Protein AF-A0A7S3T4U9-F1 (afdb_monomer)

Sequence (216 aa):
GKSLHMPATKRLSISEFHRLVAVSEPAGGEEALPRGPSGDVGRRAVPGTRRWISKGDGDMQLVVSELAVPEGSGAPVVETVEGFKQAFDLIVDEYLNGFDASEACRCVLELQAPQFHFQVVKRGVLRAMDEADRERELIAILLSCLHERGTLTAEQVAAGFRAILADLDDLTIDMPTATPLLAHFLADAVLDGLLPRAELARWAADFSAAPAAAAA

Radius of gyration: 21.64 Å; Cα contacts (8 Å, |Δi|>4): 117; chains: 1; bounding box: 50×41×74 Å

InterPro domains:
  IPR003891 Initiation factor eIF-4 gamma, MA3 [PF02847] (85-196)
  IPR003891 Initiation factor eIF-4 gamma, MA3 [PS51366] (83-205)
  IPR003891 Initiation factor eIF-4 gamma, MA3 [SM00544] (84-196)
  IPR016024 Armadillo-type fold [SSF48371] (81-204)
  IPR039778 Programmed cell death protein 4 [PTHR12626] (77-211)

Solvent-accessible surface area (backbone atoms only — not comparable to full-atom values): 13772 Å² total; per-residue (Å²): 140,81,86,82,84,74,82,77,86,77,78,82,49,72,75,54,51,53,58,74,70,54,76,77,80,80,82,81,79,96,74,84,81,84,87,78,92,77,79,90,72,94,72,83,84,62,92,88,63,92,78,89,72,85,57,96,78,84,65,87,79,88,78,85,74,83,78,76,77,77,87,82,72,90,58,75,75,46,84,44,71,68,54,44,52,55,54,49,51,52,45,48,52,47,33,76,74,70,49,51,61,68,57,42,45,48,56,61,60,61,36,72,40,76,94,51,46,25,49,55,44,34,51,43,52,55,54,30,72,78,46,56,74,66,51,30,51,51,44,53,52,41,54,50,53,27,35,78,68,63,73,41,44,50,68,33,43,49,49,6,53,50,61,42,60,76,43,39,72,65,45,34,74,82,34,80,59,43,63,67,52,51,52,49,55,55,50,48,33,38,76,73,61,49,31,60,69,68,56,57,57,49,49,54,50,56,68,69,60,59,74,90,79,85,79,132

pLDDT: mean 70.48, std 25.88, range [29.34, 97.62]

Foldseek 3Di:
DDDDDDDDDDDDDPVNLCVVPDDDDDPDDDDDDDDDDDDDDDDDDDPPDDDFDDPPPPDGDDDDDPPDDDPDDPQPAQPDLVSLLVQLVVLLVVQLVDDDLVVSLVSNVSNVCLVNLLVLLQVLLVVLVPDDPSSVVSSLVNLLSNPVNVSQALVSNLSNLVVCVVCVVVVCVVPVCSVVSSSVVVSSCCVSPSHPPVSVVVVVVVVVVPDPPPDD

Structure (mmCIF, N/CA/C/O backbone):
data_AF-A0A7S3T4U9-F1
#
_entry.id   AF-A0A7S3T4U9-F1
#
loop_
_atom_site.group_PDB
_atom_site.id
_atom_site.type_symbol
_atom_site.label_atom_id
_atom_site.label_alt_id
_atom_site.label_comp_id
_atom_site.label_asym_id
_atom_site.label_entity_id
_atom_site.label_seq_id
_atom_site.pdbx_PDB_ins_code
_atom_site.Cartn_x
_atom_site.Cartn_y
_atom_site.Cartn_z
_atom_site.occupancy
_atom_site.B_iso_or_equiv
_atom_site.auth_seq_id
_atom_site.auth_comp_id
_atom_site.auth_asym_id
_atom_site.auth_atom_id
_atom_site.pdbx_PDB_model_num
ATOM 1 N N . GLY A 1 1 ? 26.454 13.732 -40.201 1.00 43.09 1 GLY A N 1
ATOM 2 C CA . GLY A 1 1 ? 25.800 12.467 -39.831 1.00 43.09 1 GLY A CA 1
ATOM 3 C C . GLY A 1 1 ? 26.578 11.795 -38.724 1.00 43.09 1 GLY A C 1
ATOM 4 O O . GLY A 1 1 ? 27.716 11.414 -38.954 1.00 43.09 1 GLY A O 1
ATOM 5 N N . LYS A 1 2 ? 25.994 11.691 -37.531 1.00 38.91 2 LYS A N 1
ATOM 6 C CA . LYS A 1 2 ? 26.415 10.747 -36.490 1.00 38.91 2 LYS A CA 1
ATOM 7 C C . LYS A 1 2 ? 25.129 10.175 -35.902 1.00 38.91 2 LYS A C 1
ATOM 9 O O . LYS A 1 2 ? 24.385 10.892 -35.246 1.00 38.91 2 LYS A O 1
ATOM 14 N N . SER A 1 3 ? 24.834 8.933 -36.272 1.00 39.84 3 SER A N 1
ATOM 15 C CA . SER A 1 3 ? 23.677 8.184 -35.792 1.00 39.84 3 SER A CA 1
ATOM 16 C C . SER A 1 3 ? 23.958 7.779 -34.346 1.00 39.84 3 SER A C 1
ATOM 18 O O . SER A 1 3 ? 24.890 7.017 -34.099 1.00 39.84 3 SER A O 1
ATOM 20 N N . LEU A 1 4 ? 23.206 8.334 -33.395 1.00 39.44 4 LEU A N 1
ATOM 21 C CA . LEU A 1 4 ? 23.224 7.898 -32.001 1.00 39.44 4 LEU A CA 1
ATOM 22 C C . LEU A 1 4 ? 22.494 6.555 -31.919 1.00 39.44 4 LEU A C 1
ATOM 24 O O . LEU A 1 4 ? 21.295 6.467 -32.164 1.00 39.44 4 LEU A O 1
ATOM 28 N N . HIS A 1 5 ? 23.253 5.502 -31.638 1.00 43.12 5 HIS A N 1
ATOM 29 C CA . HIS A 1 5 ? 22.736 4.177 -31.329 1.00 43.12 5 HIS A CA 1
ATOM 30 C C . HIS A 1 5 ? 22.161 4.216 -29.906 1.00 43.12 5 HIS A C 1
ATOM 32 O O . HIS A 1 5 ? 22.916 4.354 -28.945 1.00 43.12 5 HIS A O 1
ATOM 38 N N . MET A 1 6 ? 20.834 4.156 -29.774 1.00 33.88 6 MET A N 1
ATOM 39 C CA . MET A 1 6 ? 20.179 3.983 -28.475 1.00 33.88 6 MET A CA 1
ATOM 40 C C . MET A 1 6 ? 20.286 2.511 -28.051 1.00 33.88 6 MET A C 1
ATOM 42 O O . MET A 1 6 ? 20.027 1.641 -28.887 1.00 33.88 6 MET A O 1
ATOM 46 N N . PRO A 1 7 ? 20.669 2.189 -26.802 1.00 38.81 7 PRO A N 1
ATOM 47 C CA . PRO A 1 7 ? 20.660 0.808 -26.344 1.00 38.81 7 PRO A CA 1
ATOM 48 C C . PRO A 1 7 ? 19.214 0.316 -26.213 1.00 38.81 7 PRO A C 1
ATOM 50 O O . PRO A 1 7 ? 18.356 0.995 -25.656 1.00 38.81 7 PRO A O 1
ATOM 53 N N . ALA A 1 8 ? 18.958 -0.869 -26.765 1.00 43.34 8 ALA A N 1
ATOM 54 C CA . ALA A 1 8 ? 17.656 -1.518 -26.778 1.00 43.34 8 ALA A CA 1
ATOM 55 C C . ALA A 1 8 ? 17.100 -1.729 -25.359 1.00 43.34 8 ALA A C 1
ATOM 57 O O . ALA A 1 8 ? 17.774 -2.292 -24.494 1.00 43.34 8 ALA A O 1
ATOM 58 N N . THR A 1 9 ? 15.844 -1.329 -25.153 1.00 38.53 9 THR A N 1
ATOM 59 C CA . THR A 1 9 ? 15.041 -1.625 -23.963 1.00 38.53 9 THR A CA 1
ATOM 60 C C . THR A 1 9 ? 14.942 -3.140 -23.797 1.00 38.53 9 THR A C 1
ATOM 62 O O . THR A 1 9 ? 14.285 -3.829 -24.580 1.00 38.53 9 THR A O 1
ATOM 65 N N . LYS A 1 10 ? 15.647 -3.695 -22.811 1.00 39.97 10 LYS A N 1
ATOM 66 C CA . LYS A 1 10 ? 15.668 -5.140 -22.587 1.00 39.97 10 LYS A CA 1
ATOM 67 C C . LYS A 1 10 ? 14.433 -5.527 -21.769 1.00 39.97 10 LYS A C 1
ATOM 69 O O . LYS A 1 10 ? 14.396 -5.298 -20.566 1.00 39.97 10 LYS A O 1
ATOM 74 N N . ARG A 1 11 ? 13.414 -6.102 -22.420 1.00 38.50 11 ARG A N 1
ATOM 75 C CA . ARG A 1 11 ? 12.296 -6.764 -21.725 1.00 38.50 11 ARG A CA 1
ATOM 76 C C . ARG A 1 11 ? 12.835 -7.966 -20.952 1.00 38.50 11 ARG A C 1
ATOM 78 O O . ARG A 1 11 ? 13.468 -8.835 -21.548 1.00 38.50 11 ARG A O 1
ATOM 85 N N . LEU A 1 12 ? 12.562 -8.011 -19.650 1.00 36.53 12 LEU A N 1
ATOM 86 C CA . LEU A 1 12 ? 12.819 -9.187 -18.823 1.00 36.53 12 LEU A CA 1
ATOM 87 C C . LEU A 1 12 ? 11.833 -10.295 -19.198 1.00 36.53 12 LEU A C 1
ATOM 89 O O . LEU A 1 12 ? 10.621 -10.084 -19.253 1.00 36.53 12 LEU A O 1
ATOM 93 N N . SER A 1 13 ? 12.363 -11.482 -19.469 1.00 40.09 13 SER A N 1
ATOM 94 C CA . SER A 1 13 ? 11.552 -12.674 -19.702 1.00 40.09 13 SER A CA 1
ATOM 95 C C . SER A 1 13 ? 10.999 -13.228 -18.384 1.00 40.09 13 SER A C 1
ATOM 97 O O . SER A 1 13 ? 11.615 -13.102 -17.325 1.00 40.09 13 SER A O 1
ATOM 99 N N . ILE A 1 14 ? 9.861 -13.924 -18.445 1.00 36.06 14 ILE A N 1
ATOM 100 C CA . ILE A 1 14 ? 9.243 -14.591 -17.282 1.00 36.06 14 ILE A CA 1
ATOM 101 C C . ILE A 1 14 ? 10.237 -15.548 -16.590 1.00 36.06 14 ILE A C 1
ATOM 103 O O . ILE A 1 14 ? 10.273 -15.653 -15.367 1.00 36.06 14 ILE A O 1
ATOM 107 N N . SER A 1 15 ? 11.125 -16.190 -17.352 1.00 36.06 15 SER A N 1
ATOM 108 C CA . SER A 1 15 ? 12.180 -17.068 -16.825 1.00 36.06 15 SER A CA 1
ATOM 109 C C . SER A 1 15 ? 13.341 -16.330 -16.139 1.00 36.06 15 SER A C 1
ATOM 111 O O . SER A 1 15 ? 14.096 -16.946 -15.384 1.00 36.06 15 SER A O 1
ATOM 113 N N . GLU A 1 16 ? 13.538 -15.040 -16.414 1.00 42.47 16 GLU A N 1
ATOM 114 C CA . GLU A 1 16 ? 14.462 -14.179 -15.661 1.00 42.47 16 GLU A CA 1
ATOM 115 C C . GLU A 1 16 ? 13.803 -13.677 -14.376 1.00 42.47 16 GLU A C 1
ATOM 117 O O . GLU A 1 16 ? 14.439 -13.716 -13.326 1.00 42.47 16 GLU A O 1
ATOM 122 N N . PHE A 1 17 ? 12.514 -13.327 -14.428 1.00 39.56 17 PHE A N 1
ATOM 123 C CA . PHE A 1 17 ? 11.727 -12.990 -13.241 1.00 39.56 17 PHE A CA 1
ATOM 124 C C . PHE A 1 17 ? 11.714 -14.150 -12.234 1.00 39.56 17 PHE A C 1
ATOM 126 O O . PHE A 1 17 ? 12.110 -13.962 -11.089 1.00 39.56 17 PHE A O 1
ATOM 133 N N . HIS A 1 18 ? 11.400 -15.377 -12.669 1.00 39.50 18 HIS A N 1
ATOM 134 C CA . HIS A 1 18 ? 11.425 -16.561 -11.797 1.00 39.50 18 HIS A CA 1
ATOM 135 C C . HIS A 1 18 ? 12.798 -16.863 -11.185 1.00 39.50 18 HIS A C 1
ATOM 137 O O . HIS A 1 18 ? 12.851 -17.414 -10.092 1.00 39.50 18 HIS A O 1
ATOM 143 N N . ARG A 1 19 ? 13.905 -16.502 -11.849 1.00 45.28 19 ARG A N 1
ATOM 144 C CA . ARG A 1 19 ? 15.260 -16.655 -11.289 1.00 45.28 19 ARG A CA 1
ATOM 145 C C . ARG A 1 19 ? 15.596 -15.602 -10.238 1.00 45.28 19 ARG A C 1
ATOM 147 O O . ARG A 1 19 ? 16.384 -15.894 -9.351 1.00 45.28 19 ARG A O 1
ATOM 154 N N . LEU A 1 20 ? 15.012 -14.411 -10.339 1.00 44.41 20 LEU A N 1
ATOM 155 C CA . LEU A 1 20 ? 15.172 -13.337 -9.356 1.00 44.41 20 LEU A CA 1
ATOM 156 C C . LEU A 1 20 ? 14.374 -13.599 -8.072 1.00 44.41 20 LEU A C 1
ATOM 158 O O . LEU A 1 20 ? 14.834 -13.227 -7.001 1.00 44.41 20 LEU A O 1
ATOM 162 N N . VAL A 1 21 ? 13.215 -14.264 -8.171 1.00 38.41 21 VAL A N 1
ATOM 163 C CA . VAL A 1 21 ? 12.352 -14.575 -7.010 1.00 38.41 21 VAL A CA 1
ATOM 164 C C . VAL A 1 21 ? 12.512 -15.997 -6.460 1.00 38.41 21 VAL A C 1
ATOM 166 O O . VAL A 1 21 ? 11.881 -16.347 -5.465 1.00 38.41 21 VAL A O 1
ATOM 169 N N . ALA A 1 22 ? 13.333 -16.842 -7.087 1.00 36.41 22 ALA A N 1
ATOM 170 C CA . ALA A 1 22 ? 13.657 -18.156 -6.543 1.00 36.41 22 ALA A CA 1
ATOM 171 C C . ALA A 1 22 ? 14.682 -18.006 -5.410 1.00 36.41 22 ALA A C 1
ATOM 173 O O . ALA A 1 22 ? 15.886 -17.918 -5.645 1.00 36.41 22 ALA A O 1
ATOM 174 N N . VAL A 1 23 ? 14.190 -17.983 -4.172 1.00 41.84 23 VAL A N 1
ATOM 175 C CA . VAL A 1 23 ? 15.005 -18.160 -2.966 1.00 41.84 23 VAL A CA 1
ATOM 176 C C . VAL A 1 23 ? 15.621 -19.561 -3.025 1.00 41.84 23 VAL A C 1
ATOM 178 O O . VAL A 1 23 ? 14.898 -20.556 -2.996 1.00 41.84 23 VAL A O 1
ATOM 181 N N . SER A 1 24 ? 16.948 -19.653 -3.147 1.00 38.12 24 SER A N 1
ATOM 182 C CA . SER A 1 24 ? 17.665 -20.911 -2.913 1.00 38.12 24 SER A CA 1
ATOM 183 C C . SER A 1 24 ? 17.375 -21.375 -1.485 1.00 38.12 24 SER A C 1
ATOM 185 O O . SER A 1 24 ? 17.604 -20.617 -0.543 1.00 38.12 24 SER A O 1
ATOM 187 N N . GLU A 1 25 ? 16.865 -22.598 -1.331 1.00 37.84 25 GLU A N 1
ATOM 188 C CA . GLU A 1 25 ? 16.602 -23.210 -0.025 1.00 37.84 25 GLU A CA 1
ATOM 189 C C . GLU A 1 25 ? 17.855 -23.136 0.863 1.00 37.84 25 GLU A C 1
ATOM 191 O O . GLU A 1 25 ? 18.936 -23.550 0.422 1.00 37.84 25 GLU A O 1
ATOM 196 N N . PRO A 1 26 ? 17.761 -22.649 2.112 1.00 38.28 26 PRO A N 1
ATOM 197 C CA . PRO A 1 26 ? 18.873 -22.777 3.027 1.00 38.28 26 PRO A CA 1
ATOM 198 C C . PRO A 1 26 ? 18.938 -24.228 3.505 1.00 38.28 26 PRO A C 1
ATOM 200 O O . PRO A 1 26 ? 18.023 -24.761 4.134 1.00 38.28 26 PRO A O 1
ATOM 203 N N . ALA A 1 27 ? 20.059 -24.873 3.203 1.00 38.03 27 ALA A N 1
ATOM 204 C CA . ALA A 1 27 ? 20.447 -26.116 3.837 1.00 38.03 27 ALA A CA 1
ATOM 205 C C . ALA A 1 27 ? 20.726 -25.861 5.328 1.00 38.03 27 ALA A C 1
ATOM 207 O O . ALA A 1 27 ? 21.779 -25.337 5.667 1.00 38.03 27 ALA A O 1
ATOM 208 N N . GLY A 1 28 ? 19.796 -26.281 6.189 1.00 39.62 28 GLY A N 1
ATOM 209 C CA . GLY A 1 28 ? 20.043 -26.696 7.575 1.00 39.62 28 GLY A CA 1
ATOM 210 C C . GLY A 1 28 ? 20.387 -25.615 8.611 1.00 39.62 28 GLY A C 1
ATOM 211 O O . GLY A 1 28 ? 21.392 -24.924 8.506 1.00 39.62 28 GLY A O 1
ATOM 212 N N . GLY A 1 29 ? 19.615 -25.604 9.704 1.00 36.22 29 GLY A N 1
ATOM 213 C CA . GLY A 1 29 ? 19.996 -25.003 10.987 1.00 36.22 29 GLY A CA 1
ATOM 214 C C . GLY A 1 29 ? 18.915 -24.101 11.574 1.00 36.22 29 GLY A C 1
ATOM 215 O O . GLY A 1 29 ? 18.803 -22.946 11.188 1.00 36.22 29 GLY A O 1
ATOM 216 N N . GLU A 1 30 ? 18.123 -24.627 12.513 1.00 44.50 30 GLU A N 1
ATOM 217 C CA . GLU A 1 30 ? 17.255 -23.823 13.380 1.00 44.50 30 GLU A CA 1
ATOM 218 C C . GLU A 1 30 ? 18.112 -22.847 14.202 1.00 44.50 30 GLU A C 1
ATOM 220 O O . GLU A 1 30 ? 18.877 -23.273 15.068 1.00 44.50 30 GLU A O 1
ATOM 225 N N . GLU A 1 31 ? 17.973 -21.543 13.966 1.00 34.97 31 GLU A N 1
ATOM 226 C CA . GLU A 1 31 ? 18.530 -20.505 14.834 1.00 34.97 31 GLU A CA 1
ATOM 227 C C . GLU A 1 31 ? 17.395 -19.588 15.302 1.00 34.97 31 GLU A C 1
ATOM 229 O O . GLU A 1 31 ? 16.688 -18.958 14.516 1.00 34.97 31 GLU A O 1
ATOM 234 N N . ALA A 1 32 ? 17.154 -19.608 16.613 1.00 38.41 32 ALA A N 1
ATOM 235 C CA . ALA A 1 32 ? 16.055 -18.914 17.266 1.00 38.41 32 ALA A CA 1
ATOM 236 C C . ALA A 1 32 ? 16.221 -17.388 17.184 1.00 38.41 32 ALA A C 1
ATOM 238 O O . ALA A 1 32 ? 17.267 -16.842 17.535 1.00 38.41 32 ALA A O 1
ATOM 239 N N . LEU A 1 33 ? 15.152 -16.696 16.785 1.00 37.28 33 LEU A N 1
ATOM 240 C CA . LEU A 1 33 ? 15.099 -15.234 16.714 1.00 37.28 33 LEU A CA 1
ATOM 241 C C . LEU A 1 33 ? 15.243 -14.580 18.110 1.00 37.28 33 LEU A C 1
ATOM 243 O O . LEU A 1 33 ? 14.689 -15.087 19.095 1.00 37.28 33 LEU A O 1
ATOM 247 N N . PRO A 1 34 ? 15.945 -13.434 18.224 1.00 33.62 34 PRO A N 1
ATOM 248 C CA . PRO A 1 34 ? 16.177 -12.761 19.499 1.00 33.62 34 PRO A CA 1
ATOM 249 C C . PRO A 1 34 ? 14.908 -12.096 20.055 1.00 33.62 34 PRO A C 1
ATOM 251 O O . PRO A 1 34 ? 14.154 -11.432 19.346 1.00 33.62 34 PRO A O 1
ATOM 254 N N . ARG A 1 35 ? 14.692 -12.240 21.370 1.00 40.00 35 ARG A N 1
ATOM 255 C CA . ARG A 1 35 ? 13.580 -11.611 22.101 1.00 40.00 35 ARG A CA 1
ATOM 256 C C . ARG A 1 35 ? 13.856 -10.125 22.347 1.00 40.00 35 ARG A C 1
ATOM 258 O O . ARG A 1 35 ? 14.821 -9.781 23.027 1.00 40.00 35 ARG A O 1
ATOM 265 N N . GLY A 1 36 ? 12.977 -9.266 21.833 1.00 30.66 36 GLY A N 1
ATOM 266 C CA . GLY A 1 36 ? 12.980 -7.822 22.084 1.00 30.66 36 GLY A CA 1
ATOM 267 C C . GLY A 1 36 ? 12.337 -7.433 23.428 1.00 30.66 36 GLY A C 1
ATOM 268 O O . GLY A 1 36 ? 11.562 -8.210 23.992 1.00 30.66 36 GLY A O 1
ATOM 269 N N . PRO A 1 37 ? 12.654 -6.241 23.969 1.00 39.97 37 PRO A N 1
ATOM 270 C CA . PRO A 1 37 ? 12.340 -5.880 25.341 1.00 39.97 37 PRO A CA 1
ATOM 271 C C . PRO A 1 37 ? 10.973 -5.194 25.431 1.00 39.97 37 PRO A C 1
ATOM 273 O O . PRO A 1 37 ? 10.772 -4.081 24.953 1.00 39.97 37 PRO A O 1
ATOM 276 N N . SER A 1 38 ? 10.032 -5.818 26.126 1.00 36.97 38 SER A N 1
ATOM 277 C CA . SER A 1 38 ? 8.958 -5.076 26.784 1.00 36.97 38 SER A CA 1
ATOM 278 C C . SER A 1 38 ? 8.645 -5.754 28.102 1.00 36.97 38 SER A C 1
ATOM 280 O O . SER A 1 38 ? 7.849 -6.683 28.190 1.00 36.97 38 SER A O 1
ATOM 282 N N . GLY A 1 39 ? 9.371 -5.302 29.124 1.00 33.44 39 GLY A N 1
ATOM 283 C CA . GLY A 1 39 ? 8.946 -5.453 30.501 1.00 33.44 39 GLY A CA 1
ATOM 284 C C . GLY A 1 39 ? 7.690 -4.618 30.719 1.00 33.44 39 GLY A C 1
ATOM 285 O O . GLY A 1 39 ? 7.619 -3.463 30.301 1.00 33.44 39 GLY A O 1
ATOM 286 N N . ASP A 1 40 ? 6.715 -5.247 31.360 1.00 42.19 40 ASP A N 1
ATOM 287 C CA . ASP A 1 40 ? 5.513 -4.644 31.915 1.00 42.19 40 ASP A CA 1
ATOM 288 C C . ASP A 1 40 ? 5.777 -3.273 32.550 1.00 42.19 40 ASP A C 1
ATOM 290 O O . ASP A 1 40 ? 6.478 -3.165 33.557 1.00 42.19 40 ASP A O 1
ATOM 294 N N . VAL A 1 41 ? 5.114 -2.236 32.034 1.00 34.84 41 VAL A N 1
ATOM 295 C CA . VAL A 1 41 ? 4.721 -1.084 32.850 1.00 34.84 41 VAL A CA 1
ATOM 296 C C . VAL A 1 41 ? 3.277 -0.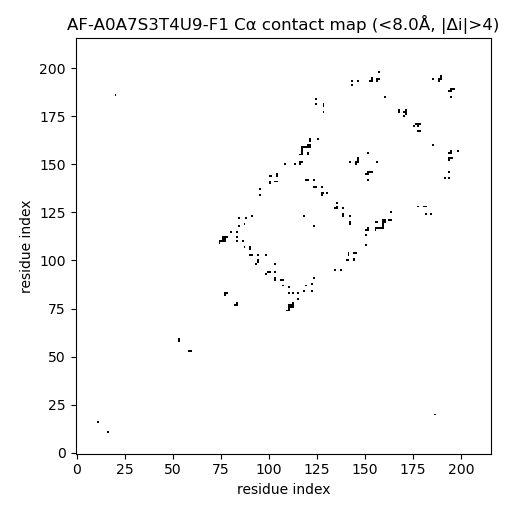736 32.510 1.00 34.84 41 VAL A C 1
ATOM 298 O O . VAL A 1 41 ? 2.953 -0.288 31.411 1.00 34.84 41 VAL A O 1
ATOM 301 N N . GLY A 1 42 ? 2.415 -0.995 33.495 1.00 41.16 42 GLY A N 1
ATOM 302 C CA . GLY A 1 42 ? 0.962 -0.902 33.448 1.00 41.16 42 GLY A CA 1
ATOM 303 C C . GLY A 1 42 ? 0.407 0.275 32.650 1.00 41.16 42 GLY A C 1
ATOM 304 O O . GLY A 1 42 ? 0.419 1.420 33.103 1.00 41.16 42 GLY A O 1
ATOM 305 N N . ARG A 1 43 ? -0.202 -0.039 31.504 1.00 35.75 43 ARG A N 1
ATOM 306 C CA . ARG A 1 43 ? -1.196 0.822 30.862 1.00 35.75 43 ARG A CA 1
ATOM 307 C C . ARG A 1 43 ? -2.583 0.235 31.072 1.00 35.75 43 ARG A C 1
ATOM 309 O O . ARG A 1 43 ? -2.817 -0.961 30.926 1.00 35.75 43 ARG A O 1
ATOM 316 N N . ARG A 1 44 ? -3.501 1.116 31.462 1.00 35.94 44 ARG A N 1
ATOM 317 C CA . ARG A 1 44 ? -4.924 0.842 31.653 1.00 35.94 44 ARG A CA 1
ATOM 318 C C . ARG A 1 44 ? -5.506 0.265 30.360 1.00 35.94 44 ARG A C 1
ATOM 320 O O . ARG A 1 44 ? -5.303 0.843 29.297 1.00 35.94 44 ARG A O 1
ATOM 327 N N . ALA A 1 45 ? -6.224 -0.851 30.471 1.00 33.59 45 ALA A N 1
ATOM 328 C CA . ALA A 1 45 ? -6.884 -1.494 29.343 1.00 33.59 45 ALA A CA 1
ATOM 329 C C . ALA A 1 45 ? -7.820 -0.506 28.628 1.00 33.59 45 ALA A C 1
ATOM 331 O O . ALA A 1 45 ? -8.719 0.066 29.249 1.00 33.59 45 ALA A O 1
ATOM 332 N N . VAL A 1 46 ? -7.591 -0.315 27.330 1.00 38.31 46 VAL A N 1
ATOM 333 C CA . VAL A 1 46 ? -8.486 0.423 26.438 1.00 38.31 46 VAL A CA 1
ATOM 334 C C . VAL A 1 46 ? -9.590 -0.550 26.010 1.00 38.31 46 VAL A C 1
ATOM 336 O O . VAL A 1 46 ? -9.270 -1.641 25.533 1.00 38.31 46 VAL A O 1
ATOM 339 N N . PRO A 1 47 ? -10.881 -0.236 26.198 1.00 30.89 47 PRO A N 1
ATOM 340 C CA . PRO A 1 47 ? -11.956 -1.077 25.681 1.00 30.89 47 PRO A CA 1
ATOM 341 C C . PRO A 1 47 ? -11.842 -1.188 24.152 1.00 30.89 47 PRO A C 1
ATOM 343 O O . PRO A 1 47 ? -11.830 -0.168 23.472 1.00 30.89 47 PRO A O 1
ATOM 346 N N . GLY A 1 48 ? -11.737 -2.411 23.621 1.00 38.16 48 GLY A N 1
ATOM 347 C CA . GLY A 1 48 ? -11.702 -2.674 22.174 1.00 38.16 48 GLY A CA 1
ATOM 348 C C . GLY A 1 48 ? -10.388 -3.231 21.611 1.00 38.16 48 GLY A C 1
ATOM 349 O O . GLY A 1 48 ? -10.329 -3.523 20.420 1.00 38.16 48 GLY A O 1
ATOM 350 N N . THR A 1 49 ? -9.345 -3.441 22.422 1.00 32.50 49 THR A N 1
ATOM 351 C CA . THR A 1 49 ? -8.129 -4.152 21.983 1.00 32.50 49 THR A CA 1
ATOM 352 C C . THR A 1 49 ? -8.188 -5.649 22.304 1.00 32.50 49 THR A C 1
ATOM 354 O O . THR A 1 49 ? -8.697 -6.068 23.346 1.00 32.50 49 THR A O 1
ATOM 357 N N . ARG A 1 50 ? -7.695 -6.467 21.357 1.00 32.94 50 ARG A N 1
ATOM 358 C CA . ARG A 1 50 ? -7.681 -7.942 21.392 1.00 32.94 50 ARG A CA 1
ATOM 359 C C . ARG A 1 50 ? -7.147 -8.446 22.744 1.00 32.94 50 ARG A C 1
ATOM 361 O O . ARG A 1 50 ? -6.057 -8.064 23.166 1.00 32.94 50 ARG A O 1
ATOM 368 N N . ARG A 1 51 ? -7.912 -9.305 23.427 1.00 29.58 51 ARG A N 1
ATOM 369 C CA . ARG A 1 51 ? -7.548 -9.889 24.727 1.00 29.58 51 ARG A CA 1
ATOM 370 C C . ARG A 1 51 ?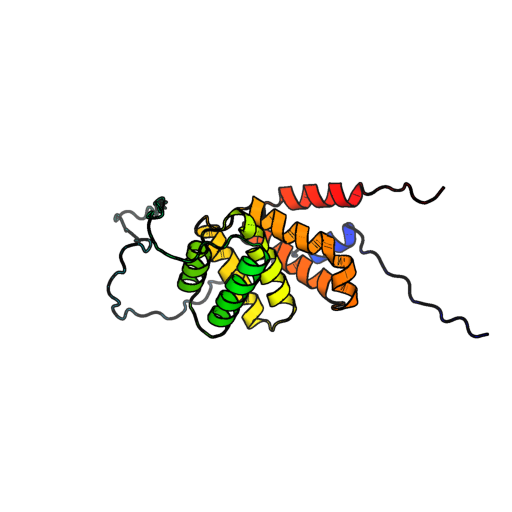 -6.957 -11.280 24.527 1.00 29.58 51 ARG A C 1
ATOM 372 O O . ARG A 1 51 ? -7.656 -12.175 24.066 1.00 29.58 51 ARG A O 1
ATOM 379 N N . TRP A 1 52 ? -5.713 -11.482 24.950 1.00 31.70 52 TRP A N 1
ATOM 380 C CA . TRP A 1 52 ? -5.170 -12.823 25.157 1.00 31.70 52 TRP A CA 1
ATOM 381 C C . TRP A 1 52 ? -5.856 -13.444 26.376 1.00 31.70 52 TRP A C 1
ATOM 383 O O . TRP A 1 52 ? -5.763 -12.903 27.479 1.00 31.70 52 TRP A O 1
ATOM 393 N N . ILE A 1 53 ? -6.572 -14.552 26.192 1.00 38.44 53 ILE A N 1
ATOM 394 C CA . ILE A 1 53 ? -7.149 -15.316 27.302 1.00 38.44 53 ILE A CA 1
ATOM 395 C C . ILE A 1 53 ? -6.470 -16.680 27.313 1.00 38.44 53 ILE A C 1
ATOM 397 O O . ILE A 1 53 ? -6.756 -17.529 26.476 1.00 38.44 53 ILE A O 1
ATOM 401 N N . SER A 1 54 ? -5.553 -16.881 28.257 1.00 30.66 54 SER A N 1
ATOM 402 C CA . SER A 1 54 ? -5.022 -18.209 28.551 1.00 30.66 54 SER A CA 1
ATOM 403 C C . SER A 1 54 ? -6.093 -18.982 29.316 1.00 30.66 54 SER A C 1
ATOM 405 O O . SER A 1 54 ? -6.371 -18.686 30.481 1.00 30.66 54 SER A O 1
ATOM 407 N N . LYS A 1 55 ? -6.738 -19.945 28.656 1.00 40.59 55 LYS A N 1
ATOM 408 C CA . LYS A 1 55 ? -7.386 -21.054 29.358 1.00 40.59 55 LYS A CA 1
ATOM 409 C C . LYS A 1 55 ? -6.289 -22.098 29.539 1.00 40.59 55 LYS A C 1
ATOM 411 O O . LYS A 1 55 ? -5.647 -22.464 28.563 1.00 40.59 55 LYS A O 1
ATOM 416 N N . GLY A 1 56 ? -6.017 -22.467 30.786 1.00 38.69 56 GLY A N 1
ATOM 417 C CA . GLY A 1 56 ? -4.755 -23.044 31.264 1.00 38.69 56 GLY A CA 1
ATOM 418 C C . GLY A 1 56 ? -4.271 -24.391 30.710 1.00 38.69 56 GLY A C 1
ATOM 419 O O . GLY A 1 56 ? -3.534 -25.047 31.429 1.00 38.69 56 GLY A O 1
ATOM 420 N N . ASP A 1 57 ? -4.593 -24.776 29.475 1.00 41.00 57 ASP A N 1
ATOM 421 C CA . ASP A 1 57 ? -4.186 -26.053 28.867 1.00 41.00 57 ASP A CA 1
ATOM 422 C C . ASP A 1 57 ? -3.409 -25.898 27.540 1.00 41.00 57 ASP A C 1
ATOM 424 O O . ASP A 1 57 ? -3.169 -26.876 26.840 1.00 41.00 57 ASP A O 1
ATOM 428 N N . GLY A 1 58 ? -2.965 -24.684 27.186 1.00 39.53 58 GLY A N 1
ATOM 429 C CA . GLY A 1 58 ? -2.081 -24.470 26.027 1.00 39.53 58 GLY A CA 1
ATOM 430 C C . GLY A 1 58 ? -2.771 -24.454 24.657 1.00 39.53 58 GLY A C 1
ATOM 431 O O . GLY A 1 58 ? -2.084 -24.507 23.642 1.00 39.53 58 GLY A O 1
ATOM 432 N N . ASP A 1 59 ? -4.099 -24.333 24.612 1.00 31.67 59 ASP A N 1
ATOM 433 C CA . ASP A 1 59 ? -4.844 -24.131 23.367 1.00 31.67 59 ASP A CA 1
ATOM 434 C C . ASP A 1 59 ? -5.030 -22.627 23.082 1.00 31.67 59 ASP A C 1
ATOM 436 O O . ASP A 1 59 ? -5.629 -21.890 23.873 1.00 31.67 59 ASP A O 1
ATOM 440 N N . MET A 1 60 ? -4.470 -22.157 21.964 1.00 31.09 60 MET A N 1
ATOM 441 C CA . MET A 1 60 ? -4.572 -20.772 21.496 1.00 31.09 60 MET A CA 1
ATOM 442 C C . MET A 1 60 ? -5.714 -20.655 20.487 1.00 31.09 60 MET A C 1
ATOM 444 O O . MET A 1 60 ? -5.533 -20.933 19.304 1.00 31.09 60 MET A O 1
ATOM 448 N N . GLN A 1 61 ? -6.881 -20.184 20.932 1.00 29.34 61 GLN A N 1
ATOM 449 C CA . GLN A 1 61 ? -7.997 -19.901 20.029 1.00 29.34 61 GLN A CA 1
ATOM 450 C C . GLN A 1 61 ? -8.095 -18.416 19.670 1.00 29.34 61 GLN A C 1
ATOM 452 O O . GLN A 1 61 ? -8.227 -17.548 20.535 1.00 29.34 61 GLN A O 1
ATOM 457 N N . LEU A 1 62 ? -8.065 -18.142 18.364 1.00 34.62 62 LEU A N 1
ATOM 458 C CA . LEU A 1 62 ? -8.274 -16.821 17.782 1.00 34.62 62 LEU A CA 1
ATOM 459 C C . LEU A 1 62 ? -9.782 -16.557 17.701 1.00 34.62 62 LEU A C 1
ATOM 461 O O . LEU A 1 62 ? -10.486 -17.178 16.907 1.00 34.62 62 LEU A O 1
ATOM 465 N N . VAL A 1 63 ? -10.293 -15.651 18.534 1.00 33.66 63 VAL A N 1
ATOM 466 C CA . VAL A 1 63 ? -11.693 -15.219 18.454 1.00 33.66 63 VAL A CA 1
ATOM 467 C C . VAL A 1 63 ? -11.733 -13.885 17.720 1.00 33.66 63 VAL A C 1
ATOM 469 O O . VAL A 1 63 ? -11.314 -12.857 18.253 1.00 33.66 63 VAL A O 1
ATOM 472 N N . VAL A 1 64 ? -12.213 -13.909 16.477 1.00 34.53 64 VAL A N 1
ATOM 473 C CA . VAL A 1 64 ? -12.479 -12.705 15.685 1.00 34.53 64 VAL A CA 1
ATOM 474 C C . VAL A 1 64 ? -13.732 -12.050 16.263 1.00 34.53 64 VAL A C 1
ATOM 476 O O . VAL A 1 64 ? -14.835 -12.566 16.116 1.00 34.53 64 VAL A O 1
ATOM 479 N N . SER A 1 65 ? -13.570 -10.940 16.980 1.00 38.22 65 SER A N 1
ATOM 480 C CA . SER A 1 65 ? -14.703 -10.082 17.329 1.00 38.22 65 SER A CA 1
ATOM 481 C C . SER A 1 65 ? -14.973 -9.140 16.164 1.00 38.22 65 SER A C 1
ATOM 483 O O . SER A 1 65 ? -14.146 -8.283 15.858 1.00 38.22 65 SER A O 1
ATOM 485 N N . GLU A 1 66 ? -16.124 -9.316 15.519 1.00 39.66 66 GLU A N 1
ATOM 486 C CA . GLU A 1 66 ? -16.665 -8.381 14.535 1.00 39.66 66 GLU A CA 1
ATOM 487 C C . GLU A 1 66 ? -16.862 -7.014 15.204 1.00 39.66 66 GLU A C 1
ATOM 489 O O . GLU A 1 66 ? -17.731 -6.827 16.058 1.00 39.66 66 GLU A O 1
ATOM 494 N N . LEU A 1 67 ? -16.006 -6.054 14.849 1.00 41.69 67 LEU A N 1
ATOM 495 C CA . LEU A 1 67 ? -16.179 -4.654 15.215 1.00 41.69 67 LEU A CA 1
ATOM 496 C C . LEU A 1 67 ? -17.354 -4.096 14.410 1.00 41.69 67 LEU A C 1
ATOM 498 O O . LEU A 1 67 ? -17.199 -3.666 13.270 1.00 41.69 67 LEU A O 1
ATOM 502 N N . ALA A 1 68 ? -18.537 -4.095 15.019 1.00 37.56 68 ALA A N 1
ATOM 503 C CA . ALA A 1 68 ? -19.631 -3.256 14.561 1.00 37.56 68 ALA A CA 1
ATOM 504 C C . ALA A 1 68 ? -19.210 -1.786 14.720 1.00 37.56 68 ALA A C 1
ATOM 506 O O . ALA A 1 68 ? -18.935 -1.323 15.830 1.00 37.56 68 ALA A O 1
ATOM 507 N N . VAL A 1 69 ? -19.128 -1.068 13.600 1.00 46.12 69 VAL A N 1
ATOM 508 C CA . VAL A 1 69 ? -18.871 0.374 13.571 1.00 46.12 69 VAL A CA 1
ATOM 509 C C . VAL A 1 69 ? -20.078 1.074 14.209 1.00 46.12 69 VAL A C 1
ATOM 511 O O . VAL A 1 69 ? -21.197 0.868 13.737 1.00 46.12 69 VAL A O 1
ATOM 514 N N . PRO A 1 70 ? -19.912 1.868 15.282 1.00 38.44 70 PRO A N 1
ATOM 515 C CA . PRO A 1 70 ? -21.022 2.627 15.835 1.00 38.44 70 PRO A CA 1
ATOM 516 C C . PRO A 1 70 ? -21.428 3.715 14.836 1.00 38.44 70 PRO A C 1
ATOM 518 O O . PRO A 1 70 ? -20.640 4.602 14.507 1.00 38.44 70 PRO A O 1
ATOM 521 N N . GLU A 1 71 ? -22.664 3.645 14.346 1.00 36.09 71 GLU A N 1
ATOM 522 C CA . GLU A 1 71 ? -23.250 4.712 13.541 1.00 36.09 71 GLU A CA 1
ATOM 523 C C . GLU A 1 71 ? -23.399 5.980 14.396 1.00 36.09 71 GLU A C 1
ATOM 525 O O . GLU A 1 71 ? -24.015 5.948 15.463 1.00 36.09 71 GLU A O 1
ATOM 530 N N . GLY A 1 72 ? -22.824 7.099 13.935 1.00 40.50 72 GLY A N 1
ATOM 531 C CA . GLY A 1 72 ? -23.042 8.420 14.539 1.00 40.50 72 GLY A CA 1
ATOM 532 C C . GLY A 1 72 ? -21.804 9.227 14.946 1.00 40.50 72 GLY A C 1
ATOM 533 O O . GLY A 1 72 ? -21.959 10.222 15.651 1.00 40.50 72 GLY A O 1
ATOM 534 N N . SER A 1 73 ? -20.589 8.865 14.521 1.00 40.09 73 SER A N 1
ATOM 535 C CA . SER A 1 73 ? -19.444 9.783 14.633 1.00 40.09 73 SER A CA 1
ATOM 536 C C . SER A 1 73 ? -19.544 10.840 13.529 1.00 40.09 73 SER A C 1
ATOM 538 O O . SER A 1 73 ? -19.499 10.497 12.353 1.00 40.09 73 SER A O 1
ATOM 540 N N . GLY A 1 74 ? -19.710 12.117 13.886 1.00 40.44 74 GLY A N 1
ATOM 541 C CA . GLY A 1 74 ? -19.791 13.255 12.957 1.00 40.44 74 GLY A CA 1
ATOM 542 C C . GLY A 1 74 ? -18.473 13.588 12.245 1.00 40.44 74 GLY A C 1
ATOM 543 O O . GLY A 1 74 ? -18.123 14.762 12.130 1.00 40.44 74 GLY A O 1
ATOM 544 N N . ALA A 1 75 ? -17.725 12.572 11.816 1.00 49.53 75 ALA A N 1
ATOM 545 C CA . ALA A 1 75 ? -16.543 12.730 10.988 1.00 49.53 75 ALA A CA 1
ATOM 546 C C . ALA A 1 75 ? -16.957 13.206 9.581 1.00 49.53 75 ALA A C 1
ATOM 548 O O . ALA A 1 75 ? -17.997 12.779 9.070 1.00 49.53 75 ALA A O 1
ATOM 549 N N . PRO A 1 76 ? -16.188 14.110 8.948 1.00 53.16 76 PRO A N 1
ATOM 550 C CA . PRO A 1 76 ? -16.453 14.520 7.576 1.00 53.16 76 PRO A CA 1
ATOM 551 C C . PRO A 1 76 ? -16.393 13.294 6.661 1.00 53.16 76 PRO A C 1
ATOM 553 O O . PRO A 1 76 ? -15.360 12.634 6.567 1.00 53.16 76 PRO A O 1
ATOM 556 N N . VAL A 1 77 ? -17.508 12.988 5.994 1.00 59.72 77 VAL A N 1
ATOM 557 C CA . VAL A 1 77 ? -17.572 11.887 5.030 1.00 59.72 77 VAL A CA 1
ATOM 558 C C . VAL A 1 77 ? -16.684 12.245 3.845 1.00 59.72 77 VAL A C 1
ATOM 560 O O . VAL A 1 77 ? -16.854 13.286 3.207 1.00 59.72 77 VAL A O 1
ATOM 563 N N . VAL A 1 78 ? -15.715 11.385 3.548 1.00 79.81 78 VAL A N 1
ATOM 564 C CA . VAL A 1 78 ? -14.856 11.558 2.380 1.00 79.81 78 VAL A CA 1
ATOM 565 C C . VAL A 1 78 ? -15.610 11.092 1.135 1.00 79.81 78 VAL A C 1
ATOM 567 O O . VAL A 1 78 ? -15.700 9.901 0.842 1.00 79.81 78 VAL A O 1
ATOM 570 N N . GLU A 1 79 ? -16.159 12.047 0.388 1.00 80.31 79 GLU A N 1
ATOM 571 C CA . GLU A 1 79 ? -17.004 11.761 -0.782 1.00 80.31 79 GLU A CA 1
ATOM 572 C C . GLU A 1 79 ? -16.225 11.682 -2.106 1.00 80.31 79 GLU A C 1
ATOM 574 O O . GLU A 1 79 ? -16.702 11.090 -3.074 1.00 80.31 79 GLU A O 1
ATOM 579 N N . THR A 1 80 ? -15.018 12.254 -2.170 1.00 90.94 80 THR A N 1
ATOM 580 C CA . THR A 1 80 ? -14.207 12.313 -3.398 1.00 90.94 80 THR A CA 1
ATOM 581 C C . THR A 1 80 ? -12.916 11.518 -3.267 1.00 90.94 80 THR A C 1
ATOM 583 O O . THR A 1 80 ? -12.333 11.412 -2.186 1.00 90.94 80 THR A O 1
ATOM 586 N N . VAL A 1 81 ? -12.430 10.994 -4.395 1.00 91.50 81 VAL A N 1
ATOM 587 C CA . VAL A 1 81 ? -11.154 10.275 -4.421 1.00 91.50 81 VAL A CA 1
ATOM 588 C C . VAL A 1 81 ? -9.984 11.218 -4.111 1.00 91.50 81 VAL A C 1
ATOM 590 O O . VAL A 1 81 ? -9.062 10.823 -3.407 1.00 91.50 81 VAL A O 1
ATOM 593 N N . GLU A 1 82 ? -10.028 12.480 -4.548 1.00 90.56 82 GLU A N 1
ATOM 594 C CA . GLU A 1 82 ? -9.041 13.511 -4.190 1.00 90.56 82 GLU A CA 1
ATOM 595 C C . GLU A 1 82 ? -9.039 13.823 -2.693 1.00 90.56 82 GLU A C 1
ATOM 597 O O . GLU A 1 82 ? -7.965 13.887 -2.096 1.00 90.56 82 GLU A O 1
ATOM 602 N N . GLY A 1 83 ? -10.215 13.949 -2.072 1.00 87.69 83 GLY A N 1
ATOM 603 C CA . GLY A 1 83 ? -10.325 14.130 -0.623 1.00 87.69 83 GLY A CA 1
ATOM 604 C C . GLY A 1 83 ? -9.746 12.942 0.145 1.00 87.69 83 GLY A C 1
ATOM 605 O O . GLY A 1 83 ? -9.009 13.134 1.109 1.00 87.69 83 GLY A O 1
ATOM 606 N N . PHE A 1 84 ? -9.995 11.718 -0.332 1.00 92.81 84 PHE A N 1
ATOM 607 C CA . PHE A 1 84 ? -9.415 10.512 0.262 1.00 92.81 84 PHE A CA 1
ATOM 608 C C . PHE A 1 84 ? -7.898 10.490 0.147 1.00 92.81 84 PHE A C 1
ATOM 610 O O . PHE A 1 84 ? -7.217 10.227 1.131 1.00 92.81 84 PHE A O 1
ATOM 617 N N . LYS A 1 85 ? -7.368 10.795 -1.043 1.00 91.81 85 LYS A N 1
ATOM 618 C CA . LYS A 1 85 ? -5.924 10.868 -1.292 1.00 91.81 85 LYS A CA 1
ATOM 619 C C . LYS A 1 85 ? -5.256 11.831 -0.305 1.00 91.81 85 LYS A C 1
ATOM 621 O O . LYS A 1 85 ? -4.309 11.431 0.356 1.00 91.81 85 LYS A O 1
ATOM 626 N N . GLN A 1 86 ? -5.792 13.046 -0.163 1.00 90.25 86 GLN A N 1
ATOM 627 C CA . GLN A 1 86 ? -5.249 14.070 0.738 1.00 90.25 86 GLN A CA 1
ATOM 628 C C . GLN A 1 86 ? -5.321 13.657 2.212 1.00 90.25 86 GLN A C 1
ATOM 630 O O . GLN A 1 86 ? -4.343 13.805 2.938 1.00 90.25 86 GLN A O 1
ATOM 635 N N . ALA A 1 87 ? -6.459 13.119 2.655 1.00 90.75 87 ALA A N 1
ATOM 636 C CA . ALA A 1 87 ? -6.610 12.652 4.030 1.00 90.75 87 ALA A CA 1
ATOM 637 C C . ALA A 1 87 ? -5.664 11.481 4.336 1.00 90.75 87 ALA A C 1
ATOM 639 O O . ALA A 1 87 ? -5.039 11.448 5.392 1.00 90.75 87 ALA A O 1
ATOM 640 N N . PHE A 1 88 ? -5.520 10.543 3.398 1.00 94.38 88 PHE A N 1
ATOM 641 C CA . PHE A 1 88 ? -4.605 9.418 3.542 1.00 94.38 88 PHE A CA 1
ATOM 642 C C . PHE A 1 88 ? -3.138 9.860 3.575 1.00 94.38 88 PHE A C 1
ATOM 644 O O . PHE A 1 88 ? -2.383 9.342 4.391 1.00 94.38 88 PHE A O 1
ATOM 651 N N . ASP A 1 89 ? -2.741 10.833 2.750 1.00 91.69 89 ASP A N 1
ATOM 652 C CA . ASP A 1 89 ? -1.379 11.381 2.780 1.00 91.69 89 ASP A CA 1
ATOM 653 C C . ASP A 1 89 ? -1.038 11.962 4.158 1.00 91.69 89 ASP A C 1
ATOM 655 O O . ASP A 1 89 ? 0.026 11.666 4.692 1.00 91.69 89 ASP A O 1
ATOM 659 N N . LEU A 1 90 ? -1.966 12.708 4.772 1.00 91.50 90 LEU A N 1
ATOM 660 C CA . LEU A 1 90 ? -1.785 13.249 6.124 1.00 91.50 90 LEU A CA 1
ATOM 661 C C . LEU A 1 90 ? -1.607 12.139 7.168 1.00 91.50 90 LEU A C 1
ATOM 663 O O . LEU A 1 90 ? -0.705 12.221 7.998 1.00 91.50 90 LEU A O 1
ATOM 667 N N . ILE A 1 91 ? -2.422 11.081 7.100 1.00 93.94 91 ILE A N 1
ATOM 668 C CA . ILE A 1 91 ? -2.307 9.924 8.003 1.00 93.94 91 ILE A CA 1
ATOM 669 C C . ILE A 1 91 ? -0.939 9.254 7.849 1.00 93.94 91 ILE A C 1
ATOM 671 O O . ILE A 1 91 ? -0.303 8.903 8.843 1.00 93.94 91 ILE A O 1
ATOM 675 N N . VAL A 1 92 ? -0.486 9.065 6.608 1.00 93.75 92 VAL A N 1
ATOM 676 C CA . VAL A 1 92 ? 0.820 8.465 6.324 1.00 93.75 92 VAL A CA 1
ATOM 677 C C . VAL A 1 92 ? 1.946 9.351 6.848 1.00 93.75 92 VAL A C 1
ATOM 679 O O . VAL A 1 92 ? 2.843 8.843 7.517 1.00 93.75 92 VAL A O 1
ATOM 682 N N . ASP A 1 93 ? 1.892 10.660 6.615 1.00 90.94 93 ASP A N 1
ATOM 683 C CA . ASP A 1 93 ? 2.912 11.585 7.107 1.00 90.94 93 ASP A CA 1
ATOM 684 C C . ASP A 1 93 ? 2.975 11.586 8.647 1.00 90.94 93 ASP A C 1
ATOM 686 O O . ASP A 1 93 ? 4.065 11.512 9.217 1.00 90.94 93 ASP A O 1
ATOM 690 N N . GLU A 1 94 ? 1.841 11.599 9.352 1.00 91.50 94 GLU A N 1
ATOM 691 C CA . GLU A 1 94 ? 1.805 11.494 10.823 1.00 91.50 94 GLU A CA 1
ATOM 692 C C . GLU A 1 94 ? 2.358 10.149 11.325 1.00 91.50 94 GLU A C 1
ATOM 694 O O . GLU A 1 94 ? 3.120 10.097 12.298 1.00 91.50 94 GLU A O 1
ATOM 699 N N . TYR A 1 95 ? 2.036 9.060 10.627 1.00 93.19 95 TYR A N 1
ATOM 700 C CA . TYR A 1 95 ? 2.546 7.723 10.917 1.00 93.19 95 TYR A CA 1
ATOM 701 C C . TYR A 1 95 ? 4.064 7.621 10.782 1.00 93.19 95 TYR A C 1
ATOM 703 O O . TYR A 1 95 ? 4.743 7.196 11.721 1.00 93.19 95 TYR A O 1
ATOM 711 N N . LEU A 1 96 ? 4.627 8.104 9.677 1.00 89.75 96 LEU A N 1
ATOM 712 C CA . LEU A 1 96 ? 6.076 8.091 9.465 1.00 89.75 96 LEU A CA 1
ATOM 713 C C . LEU A 1 96 ? 6.829 8.975 10.482 1.00 89.75 96 LEU A C 1
ATOM 715 O O . LEU A 1 96 ? 7.979 8.671 10.837 1.00 89.75 96 LEU A O 1
ATOM 719 N N . ASN A 1 97 ? 6.161 10.011 11.006 1.00 89.81 97 ASN A N 1
ATOM 720 C CA . ASN A 1 97 ? 6.683 10.943 12.010 1.00 89.81 97 ASN A CA 1
ATOM 721 C C . ASN A 1 97 ? 6.490 10.501 13.473 1.00 89.81 97 ASN A C 1
ATOM 723 O O . ASN A 1 97 ? 6.973 11.189 14.376 1.00 89.81 97 ASN A O 1
ATOM 727 N N . GLY A 1 98 ? 5.855 9.352 13.732 1.00 83.00 98 GLY A N 1
ATOM 728 C CA . GLY A 1 98 ? 5.858 8.737 15.062 1.00 83.00 98 GLY A CA 1
ATOM 729 C C . GLY A 1 98 ? 4.513 8.270 15.606 1.00 83.00 98 GLY A C 1
ATOM 730 O O . GLY A 1 98 ? 4.476 7.863 16.771 1.00 83.00 98 GLY A O 1
ATOM 731 N N . PHE A 1 99 ? 3.424 8.299 14.829 1.00 82.25 99 PHE A N 1
ATOM 732 C CA . PHE A 1 99 ? 2.227 7.557 15.238 1.00 82.25 99 PHE A CA 1
ATOM 733 C C . PHE A 1 99 ? 2.483 6.052 15.187 1.00 82.25 99 PHE A C 1
ATOM 735 O O . PHE A 1 99 ? 3.295 5.555 14.408 1.00 82.25 99 PHE A O 1
ATOM 742 N N . ASP A 1 100 ? 1.779 5.310 16.038 1.00 89.25 100 ASP A N 1
ATOM 743 C CA . ASP A 1 100 ? 1.790 3.857 15.955 1.00 89.25 100 ASP A CA 1
ATOM 744 C C . ASP A 1 100 ? 0.819 3.351 14.876 1.00 89.25 100 ASP A C 1
ATOM 746 O O . ASP A 1 100 ? -0.109 4.042 14.446 1.00 89.25 100 ASP A O 1
ATOM 750 N N . ALA A 1 101 ? 1.033 2.110 14.433 1.00 89.56 101 ALA A N 1
ATOM 751 C CA . ALA A 1 101 ? 0.234 1.512 13.368 1.00 89.56 101 ALA A CA 1
ATOM 752 C C . ALA A 1 101 ? -1.246 1.345 13.758 1.00 89.56 101 ALA A C 1
ATOM 754 O O . ALA A 1 101 ? -2.114 1.369 12.891 1.00 89.56 101 ALA A O 1
ATOM 755 N N . SER A 1 102 ? -1.563 1.186 15.049 1.00 89.62 102 SER A N 1
ATOM 756 C CA . SER A 1 102 ? -2.956 1.045 15.491 1.00 89.62 102 SER A CA 1
ATOM 757 C C . SER A 1 102 ? -3.727 2.346 15.328 1.00 89.62 102 SER A C 1
ATOM 759 O O . SER A 1 102 ? -4.886 2.299 14.909 1.00 89.62 102 SER A O 1
ATOM 761 N N . GLU A 1 103 ? -3.089 3.475 15.626 1.00 90.19 103 GLU A N 1
ATOM 762 C CA . GLU A 1 103 ? -3.677 4.798 15.445 1.00 90.19 103 GLU A CA 1
ATOM 763 C C . GLU A 1 103 ? -3.859 5.134 13.963 1.00 90.19 103 GLU A C 1
ATOM 765 O O . GLU A 1 103 ? -4.958 5.498 13.552 1.00 90.19 103 GLU A O 1
ATOM 770 N N . ALA A 1 104 ? -2.845 4.890 13.129 1.00 91.81 104 ALA A N 1
ATOM 771 C CA . ALA A 1 104 ? -2.970 5.068 11.682 1.00 91.81 104 ALA A CA 1
ATOM 772 C C . ALA A 1 104 ? -4.102 4.199 11.093 1.00 91.81 104 ALA A C 1
ATOM 774 O O . ALA A 1 104 ? -4.940 4.684 10.331 1.00 91.81 104 ALA A O 1
ATOM 775 N N . CYS A 1 105 ? -4.194 2.930 11.514 1.00 92.38 105 CYS A N 1
ATOM 776 C CA . CYS A 1 105 ? -5.277 2.026 11.125 1.00 92.38 105 CYS A CA 1
ATOM 777 C C . CYS A 1 105 ? -6.667 2.546 11.553 1.00 92.38 105 CYS A C 1
ATOM 779 O O . CYS A 1 105 ? -7.634 2.393 10.802 1.00 92.38 105 CYS A O 1
ATOM 781 N N . ARG A 1 106 ? -6.779 3.174 12.734 1.00 90.19 106 ARG A N 1
ATOM 782 C CA . ARG A 1 106 ? -8.017 3.818 13.207 1.00 90.19 106 ARG A CA 1
ATOM 783 C C . ARG A 1 106 ? -8.384 5.011 12.326 1.00 90.19 106 ARG A C 1
ATOM 785 O O . ARG A 1 106 ? -9.522 5.075 11.869 1.00 90.19 106 ARG A O 1
ATOM 792 N N . CYS A 1 107 ? -7.431 5.896 12.035 1.00 91.62 107 CYS A N 1
ATOM 793 C CA . CYS A 1 107 ? -7.668 7.072 11.198 1.00 91.62 107 CYS A CA 1
ATOM 794 C C . CYS A 1 107 ? -8.159 6.692 9.794 1.00 91.62 107 CYS A C 1
ATOM 796 O O . CYS A 1 107 ? -9.106 7.297 9.302 1.00 91.62 107 CYS A O 1
ATOM 798 N N . VAL A 1 108 ? -7.586 5.652 9.171 1.00 92.69 108 VAL A N 1
ATOM 799 C CA . V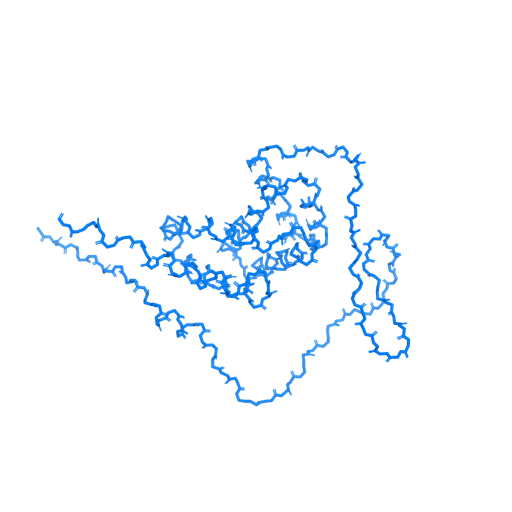AL A 1 108 ? -8.053 5.161 7.857 1.00 92.69 108 VAL A CA 1
ATOM 800 C C . VAL A 1 108 ? -9.500 4.668 7.928 1.00 92.69 108 VAL A C 1
ATOM 802 O O . VAL A 1 108 ? -10.295 4.976 7.042 1.00 92.69 108 VAL A O 1
ATOM 805 N N . LEU A 1 109 ? -9.864 3.929 8.981 1.00 90.81 109 LEU A N 1
ATOM 806 C CA . LEU A 1 109 ? -11.234 3.442 9.169 1.00 90.81 109 LEU A CA 1
ATOM 807 C C . LEU A 1 109 ? -12.235 4.595 9.369 1.00 90.81 109 LEU A C 1
ATOM 809 O O . LEU A 1 109 ? -13.361 4.531 8.875 1.00 90.81 109 LEU A O 1
ATOM 813 N N . GLU A 1 110 ? -11.819 5.660 10.053 1.00 89.69 110 GLU A N 1
ATOM 814 C CA . GLU A 1 110 ? -12.639 6.849 10.320 1.00 89.69 110 GLU A CA 1
ATOM 815 C C . GLU A 1 110 ? -12.914 7.706 9.084 1.00 89.69 110 GLU A C 1
ATOM 817 O O . GLU A 1 110 ? -13.868 8.481 9.098 1.00 89.69 110 GLU A O 1
ATOM 822 N N . LEU A 1 111 ? -12.167 7.518 7.990 1.00 87.88 111 LEU A N 1
ATOM 823 C CA . LEU A 1 111 ? -12.502 8.136 6.702 1.00 87.88 111 LEU A CA 1
ATOM 824 C C . LEU A 1 111 ? -13.824 7.605 6.120 1.00 87.88 111 LEU A C 1
ATOM 826 O O . LEU A 1 111 ? -14.401 8.252 5.247 1.00 87.88 111 LEU A O 1
ATOM 830 N N . GLN A 1 112 ? -14.282 6.428 6.573 1.00 88.06 112 GLN A N 1
ATOM 831 C CA . GLN A 1 112 ? -15.529 5.773 6.156 1.00 88.06 112 GLN A CA 1
ATOM 832 C C . GLN A 1 112 ? -15.731 5.712 4.629 1.00 88.06 112 GLN A C 1
ATOM 834 O O . GLN A 1 112 ? -16.847 5.852 4.131 1.00 88.06 112 GLN A O 1
ATOM 839 N N . ALA A 1 113 ? -14.652 5.474 3.878 1.00 90.94 113 ALA A N 1
ATOM 840 C CA . ALA A 1 113 ? -14.661 5.484 2.414 1.00 90.94 113 ALA A CA 1
ATOM 841 C C . ALA A 1 113 ? -14.092 4.183 1.803 1.00 90.94 113 ALA A C 1
ATOM 843 O O . ALA A 1 113 ? -13.078 4.213 1.095 1.00 90.94 113 ALA A O 1
ATOM 844 N N . PRO A 1 114 ? -14.740 3.022 2.039 1.00 93.31 114 PRO A N 1
ATOM 845 C CA . PRO A 1 114 ? -14.256 1.714 1.587 1.00 93.31 114 PRO A CA 1
ATOM 846 C C . PRO A 1 114 ? -14.065 1.607 0.070 1.00 93.31 114 PRO A C 1
ATOM 848 O O . PRO A 1 114 ? -13.183 0.884 -0.394 1.00 93.31 114 PRO A O 1
ATOM 851 N N . GLN A 1 115 ? -14.832 2.364 -0.719 1.00 93.06 115 GLN A N 1
ATOM 852 C CA . GLN A 1 115 ? -14.703 2.429 -2.177 1.00 93.06 115 GLN A CA 1
ATOM 853 C C . GLN A 1 115 ? -13.343 2.967 -2.652 1.00 93.06 115 GLN A C 1
ATOM 855 O O . GLN A 1 115 ? -12.971 2.759 -3.807 1.00 93.06 115 GLN A O 1
ATOM 860 N N . PHE A 1 116 ? -12.595 3.647 -1.779 1.00 94.69 116 PHE A N 1
ATOM 861 C CA . PHE A 1 116 ? -11.276 4.198 -2.082 1.00 94.69 116 PHE A CA 1
ATOM 862 C C . PHE A 1 116 ? -10.132 3.426 -1.415 1.00 94.69 116 PHE A C 1
ATOM 864 O O . PHE A 1 116 ? -8.981 3.813 -1.585 1.00 94.69 116 PHE A O 1
ATOM 871 N N . HIS A 1 117 ? -10.383 2.312 -0.717 1.00 96.06 117 HIS A N 1
ATOM 872 C CA . HIS A 1 117 ? -9.329 1.590 0.011 1.00 96.06 117 HIS A CA 1
ATOM 873 C C . HIS A 1 117 ? -8.197 1.056 -0.882 1.00 96.06 117 HIS A C 1
ATOM 875 O O . HIS A 1 117 ? -7.058 0.986 -0.431 1.00 96.06 117 HIS A O 1
ATOM 881 N N . PHE A 1 118 ? -8.434 0.780 -2.166 1.00 96.75 118 PHE A N 1
ATOM 882 C CA . PHE A 1 118 ? -7.356 0.456 -3.111 1.00 96.75 118 PHE A CA 1
ATOM 883 C C . PHE A 1 118 ? -6.307 1.582 -3.239 1.00 96.75 118 PHE A C 1
ATOM 885 O O . PHE A 1 118 ? -5.149 1.316 -3.569 1.00 96.75 118 PHE A O 1
ATOM 892 N N . GLN A 1 119 ? -6.681 2.838 -2.952 1.00 97.00 119 GLN A N 1
ATOM 893 C CA . GLN A 1 119 ? -5.755 3.973 -2.905 1.00 97.00 119 GLN A CA 1
ATOM 894 C C . GLN A 1 119 ? -4.785 3.880 -1.728 1.00 97.00 119 GLN A C 1
ATOM 896 O O . GLN A 1 119 ? -3.681 4.397 -1.853 1.00 97.00 119 GLN A O 1
ATOM 901 N N . VAL A 1 120 ? -5.140 3.201 -0.631 1.00 97.19 120 VAL A N 1
ATOM 902 C CA . VAL A 1 120 ? -4.215 2.956 0.490 1.00 97.19 120 VAL A CA 1
ATOM 903 C C . VAL A 1 120 ? -2.997 2.184 -0.015 1.00 97.19 120 VAL A C 1
ATOM 905 O O . VAL A 1 120 ? -1.866 2.585 0.236 1.00 97.19 120 VAL A O 1
ATOM 908 N N . VAL A 1 121 ? -3.221 1.125 -0.802 1.00 97.62 121 VAL A N 1
ATOM 909 C CA . VAL A 1 121 ? -2.135 0.333 -1.399 1.00 97.62 121 VAL A CA 1
ATOM 910 C C . VAL A 1 121 ? -1.398 1.151 -2.448 1.00 97.62 121 VAL A C 1
ATOM 912 O O . VAL A 1 121 ? -0.183 1.286 -2.358 1.00 97.62 121 VAL A O 1
ATOM 915 N N . LYS A 1 122 ? -2.117 1.736 -3.419 1.00 96.94 122 LYS A N 1
ATOM 916 C CA . LYS A 1 122 ? -1.481 2.494 -4.506 1.00 96.94 122 LYS A CA 1
ATOM 917 C C . LYS A 1 122 ? -0.606 3.624 -3.969 1.00 96.94 122 LYS A C 1
ATOM 919 O O . LYS A 1 122 ? 0.566 3.704 -4.313 1.00 96.94 122 LYS A O 1
ATOM 924 N N . ARG A 1 123 ? -1.164 4.493 -3.128 1.00 95.31 123 ARG A N 1
ATOM 925 C CA . ARG A 1 123 ? -0.433 5.642 -2.586 1.00 95.31 123 ARG A CA 1
ATOM 926 C C . ARG A 1 123 ? 0.620 5.223 -1.578 1.00 95.31 123 ARG A C 1
ATOM 928 O O . ARG A 1 123 ? 1.713 5.764 -1.634 1.00 95.31 123 ARG A O 1
ATOM 935 N N . GLY A 1 124 ? 0.312 4.272 -0.694 1.00 95.75 124 GLY A N 1
ATOM 936 C CA . GLY A 1 124 ? 1.263 3.783 0.301 1.00 95.75 124 GLY A CA 1
ATOM 937 C C . GLY A 1 124 ? 2.512 3.209 -0.361 1.00 95.75 124 GLY A C 1
ATOM 938 O O . GLY A 1 124 ? 3.618 3.647 -0.062 1.00 95.75 124 GLY A O 1
ATOM 939 N N . VAL A 1 125 ? 2.339 2.301 -1.324 1.00 95.50 125 VAL A N 1
ATOM 940 C CA . VAL A 1 125 ? 3.463 1.695 -2.053 1.00 95.50 125 VAL A CA 1
ATOM 941 C C . VAL A 1 125 ? 4.247 2.748 -2.833 1.00 95.50 125 VAL A C 1
ATOM 943 O O . VAL A 1 125 ? 5.466 2.775 -2.720 1.00 95.50 125 VAL A O 1
ATOM 946 N N . LEU A 1 126 ? 3.582 3.652 -3.564 1.00 93.88 126 LEU A N 1
ATOM 947 C CA . LEU A 1 126 ? 4.282 4.727 -4.279 1.00 93.88 126 LEU A CA 1
ATOM 948 C C . LEU A 1 126 ? 5.078 5.626 -3.322 1.00 93.88 126 LEU A C 1
ATOM 950 O O . LEU A 1 126 ? 6.246 5.893 -3.579 1.00 93.88 126 LEU A O 1
ATOM 954 N N . ARG A 1 127 ? 4.498 5.997 -2.172 1.00 90.81 127 ARG A N 1
ATOM 955 C CA . ARG A 1 127 ? 5.201 6.743 -1.120 1.00 90.81 127 ARG A CA 1
ATOM 956 C C . ARG A 1 127 ? 6.440 5.986 -0.642 1.00 90.81 127 ARG A C 1
ATOM 958 O O . ARG A 1 127 ? 7.502 6.573 -0.524 1.00 90.81 127 ARG A O 1
ATOM 965 N N . ALA A 1 128 ? 6.328 4.682 -0.412 1.00 90.81 128 ALA A N 1
ATOM 966 C CA . ALA A 1 128 ? 7.429 3.844 0.057 1.00 90.81 128 ALA A CA 1
ATOM 967 C C . ALA A 1 128 ? 8.529 3.590 -0.994 1.00 90.81 128 ALA A C 1
ATOM 969 O O . ALA A 1 128 ? 9.656 3.237 -0.636 1.00 90.81 128 ALA A O 1
ATOM 970 N N . MET A 1 129 ? 8.211 3.738 -2.284 1.00 88.81 129 MET A N 1
ATOM 971 C CA . MET A 1 129 ? 9.184 3.642 -3.377 1.00 88.81 129 MET A CA 1
ATOM 972 C C . MET A 1 129 ? 10.100 4.872 -3.443 1.00 88.81 129 MET A C 1
ATOM 974 O O . MET A 1 129 ? 11.246 4.731 -3.866 1.00 88.81 129 MET A O 1
ATOM 978 N N . ASP A 1 130 ? 9.618 6.034 -2.993 1.00 81.69 130 ASP A N 1
ATOM 979 C CA . ASP A 1 130 ? 10.373 7.295 -2.955 1.00 81.69 130 ASP A CA 1
ATOM 980 C C . ASP A 1 130 ? 11.224 7.468 -1.682 1.00 81.69 130 ASP A C 1
ATOM 982 O O . ASP A 1 130 ? 12.094 8.338 -1.629 1.00 81.69 130 ASP A O 1
ATOM 986 N N . GLU A 1 131 ? 10.983 6.654 -0.653 1.00 80.25 131 GLU A N 1
ATOM 987 C CA . GLU A 1 131 ? 11.529 6.850 0.693 1.00 80.25 131 GLU A CA 1
ATOM 988 C C . GLU A 1 131 ? 12.630 5.836 1.068 1.00 80.25 131 GLU A C 1
ATOM 990 O O . GLU A 1 131 ? 12.895 4.851 0.363 1.00 80.25 131 GLU A O 1
ATOM 995 N N . ALA A 1 132 ? 13.295 6.089 2.203 1.00 81.69 132 ALA A N 1
ATOM 996 C CA . ALA A 1 132 ? 14.345 5.225 2.737 1.00 81.69 132 ALA A CA 1
ATOM 997 C C . ALA A 1 132 ? 13.788 3.916 3.335 1.00 81.69 132 ALA A C 1
ATOM 999 O O . ALA A 1 132 ? 12.584 3.739 3.535 1.00 81.69 132 ALA A O 1
ATOM 1000 N N . ASP A 1 133 ? 14.687 2.970 3.626 1.00 84.50 133 ASP A N 1
ATOM 1001 C CA . ASP A 1 133 ? 14.327 1.609 4.051 1.00 84.50 133 ASP A CA 1
ATOM 1002 C C . ASP A 1 133 ? 13.425 1.580 5.301 1.00 84.50 133 ASP A C 1
ATOM 1004 O O . ASP A 1 133 ? 12.558 0.717 5.419 1.00 84.50 133 ASP A O 1
ATOM 1008 N N . ARG A 1 134 ? 13.581 2.550 6.215 1.00 88.12 134 ARG A N 1
ATOM 1009 C CA . ARG A 1 134 ? 12.738 2.675 7.414 1.00 88.12 134 ARG A CA 1
ATOM 1010 C C . ARG A 1 134 ? 11.284 2.952 7.042 1.00 88.12 134 ARG A C 1
ATOM 1012 O O . ARG A 1 134 ? 10.383 2.287 7.544 1.00 88.12 134 ARG A O 1
ATOM 1019 N N . GLU A 1 135 ? 11.044 3.965 6.224 1.00 88.12 135 GLU A N 1
ATOM 1020 C CA . GLU A 1 135 ? 9.704 4.385 5.819 1.00 88.12 135 GLU A CA 1
ATOM 1021 C C . GLU A 1 135 ? 9.028 3.290 4.994 1.00 88.12 135 GLU A C 1
ATOM 1023 O O . GLU A 1 135 ? 7.834 3.040 5.156 1.00 88.12 135 GLU A O 1
ATOM 1028 N N . ARG A 1 136 ? 9.807 2.573 4.178 1.00 88.38 136 ARG A N 1
ATOM 1029 C CA . ARG A 1 136 ? 9.334 1.403 3.439 1.00 88.38 136 ARG A CA 1
ATOM 1030 C C . ARG A 1 136 ? 8.797 0.305 4.349 1.00 88.38 136 ARG A C 1
ATOM 1032 O O . ARG A 1 136 ? 7.680 -0.162 4.133 1.00 88.38 136 ARG A O 1
ATOM 1039 N N . GLU A 1 137 ? 9.568 -0.059 5.368 1.00 89.56 137 GLU A N 1
ATOM 1040 C CA . GLU A 1 137 ? 9.163 -1.044 6.374 1.00 89.56 137 GLU A CA 1
ATOM 1041 C C . GLU A 1 137 ? 7.899 -0.592 7.119 1.00 89.56 137 GLU A C 1
ATOM 1043 O O . GLU A 1 137 ? 6.953 -1.360 7.282 1.00 89.56 137 GLU A O 1
ATOM 1048 N N . LEU A 1 138 ? 7.831 0.684 7.515 1.00 91.62 138 LEU A N 1
ATOM 1049 C CA . LEU A 1 138 ? 6.647 1.236 8.178 1.00 91.62 138 LEU A CA 1
ATOM 1050 C C . LEU A 1 138 ? 5.399 1.110 7.295 1.00 91.62 138 LEU A C 1
ATOM 1052 O O . LEU A 1 138 ? 4.354 0.658 7.763 1.00 91.62 138 LEU A O 1
ATOM 1056 N N . ILE A 1 139 ? 5.489 1.453 6.010 1.00 94.44 139 ILE A N 1
ATOM 1057 C CA . ILE A 1 139 ? 4.354 1.303 5.093 1.00 94.44 139 ILE A CA 1
ATOM 1058 C C . ILE A 1 139 ? 3.927 -0.163 4.958 1.00 94.44 139 ILE A C 1
ATOM 1060 O O . ILE A 1 139 ? 2.724 -0.431 4.987 1.00 94.44 139 ILE A O 1
ATOM 1064 N N . ALA A 1 140 ? 4.866 -1.107 4.857 1.00 91.88 140 ALA A N 1
ATOM 1065 C CA . ALA A 1 140 ? 4.536 -2.533 4.836 1.00 91.88 140 ALA A CA 1
ATOM 1066 C C . ALA A 1 140 ? 3.758 -2.945 6.102 1.00 91.88 140 ALA A C 1
ATOM 1068 O O . ALA A 1 140 ? 2.679 -3.535 6.003 1.00 91.88 140 ALA A O 1
ATOM 1069 N N . ILE A 1 141 ? 4.219 -2.515 7.283 1.00 92.75 141 ILE A N 1
ATOM 1070 C CA . ILE A 1 141 ? 3.536 -2.744 8.568 1.00 92.75 141 ILE A CA 1
ATOM 1071 C C . ILE A 1 141 ? 2.117 -2.152 8.572 1.00 92.75 141 ILE A C 1
ATOM 1073 O O . ILE A 1 141 ? 1.179 -2.798 9.053 1.00 92.75 141 ILE A O 1
ATOM 1077 N N . LEU A 1 142 ? 1.926 -0.940 8.040 1.00 95.12 142 LEU A N 1
ATOM 1078 C CA . LEU A 1 142 ? 0.607 -0.305 7.959 1.00 95.12 142 LEU A CA 1
ATOM 1079 C C . LEU A 1 142 ? -0.354 -1.099 7.063 1.00 95.12 142 LEU A C 1
ATOM 1081 O O . LEU A 1 142 ? -1.502 -1.327 7.453 1.00 95.12 142 LEU A O 1
ATOM 1085 N N . LEU A 1 143 ? 0.103 -1.544 5.889 1.00 95.69 143 LEU A N 1
ATOM 1086 C CA . LEU A 1 143 ? -0.710 -2.344 4.968 1.00 95.69 143 LEU A CA 1
ATOM 1087 C C . LEU A 1 143 ? -1.121 -3.679 5.603 1.00 95.69 143 LEU A C 1
ATOM 1089 O O . LEU A 1 143 ? -2.302 -4.035 5.547 1.00 95.69 143 LEU A O 1
ATOM 1093 N N . SER A 1 144 ? -0.194 -4.363 6.277 1.00 93.19 144 SER A N 1
ATOM 1094 C CA . SER A 1 144 ? -0.477 -5.602 7.012 1.00 93.19 144 SER A CA 1
ATOM 1095 C C . SER A 1 144 ? -1.455 -5.367 8.169 1.00 93.19 144 SER A C 1
ATOM 1097 O O . SER A 1 144 ? -2.444 -6.090 8.293 1.00 93.19 144 SER A O 1
ATOM 1099 N N . CYS A 1 145 ? -1.284 -4.291 8.952 1.00 93.75 145 CYS A N 1
ATOM 1100 C CA . CYS A 1 145 ? -2.225 -3.907 10.016 1.00 93.75 145 CYS A CA 1
ATOM 1101 C C . CYS A 1 145 ? -3.647 -3.672 9.485 1.00 93.75 145 CYS A C 1
ATOM 1103 O O . CYS A 1 145 ? -4.623 -4.136 10.085 1.00 93.75 145 CYS A O 1
ATOM 1105 N N . LEU A 1 146 ? -3.786 -2.956 8.368 1.00 94.62 146 LEU A N 1
ATOM 1106 C CA . LEU A 1 146 ? -5.084 -2.683 7.747 1.00 94.62 146 LEU A CA 1
ATOM 1107 C C . LEU A 1 146 ? -5.731 -3.958 7.194 1.00 94.62 146 LEU A C 1
ATOM 1109 O O . LEU A 1 146 ? -6.954 -4.109 7.291 1.00 94.62 146 LEU A O 1
ATOM 1113 N N . HIS A 1 147 ? -4.928 -4.873 6.648 1.00 93.75 147 HIS A N 1
ATOM 1114 C CA . HIS A 1 147 ? -5.397 -6.159 6.140 1.00 93.75 147 HIS A CA 1
ATOM 1115 C C . HIS A 1 147 ? -5.889 -7.074 7.269 1.00 93.75 147 HIS A C 1
ATOM 1117 O O . HIS A 1 147 ? -7.032 -7.531 7.247 1.00 93.75 147 HIS A O 1
ATOM 1123 N N . GLU A 1 148 ? -5.092 -7.251 8.325 1.00 91.25 148 GLU A N 1
ATOM 1124 C CA . GLU A 1 148 ? -5.445 -8.067 9.497 1.00 91.25 148 GLU A CA 1
ATOM 1125 C C . GLU A 1 148 ? -6.669 -7.556 10.272 1.00 91.25 148 GLU A C 1
ATOM 1127 O O . GLU A 1 148 ? -7.284 -8.295 11.050 1.00 91.25 148 GLU A O 1
ATOM 1132 N N . ARG A 1 149 ? -6.999 -6.269 10.131 1.00 90.81 149 ARG A N 1
ATOM 1133 C CA . ARG A 1 149 ? -8.192 -5.650 10.728 1.00 90.81 149 ARG A CA 1
ATOM 1134 C C . ARG A 1 149 ? -9.431 -5.756 9.839 1.00 90.81 149 ARG A C 1
ATOM 1136 O O . ARG A 1 149 ? -10.505 -5.359 10.277 1.00 90.81 149 ARG A O 1
ATOM 1143 N N . GLY A 1 150 ? -9.296 -6.282 8.622 1.00 90.25 150 GLY A N 1
ATOM 1144 C CA . GLY A 1 150 ? -10.382 -6.389 7.648 1.00 90.25 150 GLY A CA 1
ATOM 1145 C C . GLY A 1 150 ? -10.729 -5.073 6.947 1.00 90.25 150 GLY A C 1
ATOM 1146 O O . GLY A 1 150 ? -11.642 -5.053 6.128 1.00 90.25 150 GLY A O 1
ATOM 1147 N N . THR A 1 151 ? -10.004 -3.983 7.224 1.00 91.88 151 THR A N 1
ATOM 1148 C CA . THR A 1 151 ? -10.190 -2.697 6.536 1.00 91.88 151 THR A CA 1
ATOM 1149 C C . THR A 1 151 ? -9.769 -2.813 5.072 1.00 91.88 151 THR A C 1
ATOM 1151 O O . THR A 1 151 ? -10.452 -2.311 4.180 1.00 91.88 151 THR A O 1
ATOM 1154 N N . LEU A 1 152 ? -8.656 -3.499 4.809 1.00 95.44 152 LEU A N 1
ATOM 1155 C CA . LEU A 1 152 ? -8.099 -3.671 3.473 1.00 95.44 152 LEU A CA 1
ATOM 1156 C C . LEU A 1 152 ? -8.261 -5.125 3.010 1.00 95.44 152 LEU A C 1
ATOM 1158 O O . LEU A 1 152 ? -7.530 -6.002 3.453 1.00 95.44 152 LEU A O 1
ATOM 1162 N N . THR A 1 153 ? -9.212 -5.400 2.116 1.00 95.56 153 THR A N 1
ATOM 1163 C CA . THR A 1 153 ? -9.439 -6.766 1.607 1.00 95.56 153 THR A CA 1
ATOM 1164 C C . THR A 1 153 ? -8.400 -7.165 0.555 1.00 95.56 153 THR A C 1
ATOM 1166 O O . THR A 1 153 ? -7.782 -6.300 -0.069 1.00 95.56 153 THR A O 1
ATOM 1169 N N . ALA A 1 154 ? -8.240 -8.468 0.301 1.00 94.88 154 ALA A N 1
ATOM 1170 C CA . ALA A 1 154 ? -7.349 -8.968 -0.751 1.00 94.88 154 ALA A CA 1
ATOM 1171 C C . ALA A 1 154 ? -7.707 -8.401 -2.141 1.00 94.88 154 ALA A C 1
ATOM 1173 O O . ALA A 1 154 ? -6.826 -8.121 -2.954 1.00 94.88 154 ALA A O 1
ATOM 1174 N N . GLU A 1 155 ? -8.993 -8.165 -2.410 1.00 95.38 155 GLU A N 1
ATOM 1175 C CA . GLU A 1 155 ? -9.465 -7.527 -3.642 1.00 95.38 155 GLU A CA 1
ATOM 1176 C C . GLU A 1 155 ? -9.020 -6.065 -3.733 1.00 95.38 155 GLU A C 1
ATOM 1178 O O . GLU A 1 155 ? -8.618 -5.622 -4.810 1.00 95.38 155 GLU A O 1
ATOM 1183 N N . GLN A 1 156 ? -9.050 -5.321 -2.622 1.00 96.62 156 GLN A N 1
ATOM 1184 C CA . GLN A 1 156 ? -8.562 -3.938 -2.570 1.00 96.62 156 GLN A CA 1
ATOM 1185 C C . GLN A 1 156 ? -7.037 -3.877 -2.726 1.00 96.62 156 GLN A C 1
ATOM 1187 O O . GLN A 1 156 ? -6.537 -3.020 -3.457 1.00 96.62 156 GLN A O 1
ATOM 1192 N N . VAL A 1 157 ? -6.303 -4.819 -2.119 1.00 97.19 157 VAL A N 1
ATOM 1193 C CA . VAL A 1 157 ? -4.852 -4.987 -2.327 1.00 97.19 157 VAL A CA 1
ATOM 1194 C C . VAL A 1 157 ? -4.554 -5.236 -3.804 1.00 97.19 157 VAL A C 1
ATOM 1196 O O . VAL A 1 157 ? -3.776 -4.508 -4.423 1.00 97.19 157 VAL A O 1
ATOM 1199 N N . ALA A 1 158 ? -5.230 -6.220 -4.399 1.00 96.31 158 ALA A N 1
ATOM 1200 C CA . ALA A 1 158 ? -5.097 -6.562 -5.808 1.00 96.31 158 ALA A CA 1
ATOM 1201 C C . ALA A 1 158 ? -5.429 -5.376 -6.729 1.00 96.31 158 ALA A C 1
ATOM 1203 O O . ALA A 1 158 ? -4.707 -5.116 -7.692 1.00 96.31 158 ALA A O 1
ATOM 1204 N N . ALA A 1 159 ? -6.510 -4.643 -6.451 1.00 96.00 159 ALA A N 1
ATOM 1205 C CA . ALA A 1 159 ? -6.903 -3.460 -7.213 1.00 96.00 159 ALA A CA 1
ATOM 1206 C C . ALA A 1 159 ? -5.859 -2.337 -7.120 1.00 96.00 159 ALA A C 1
ATOM 1208 O O . ALA A 1 159 ? -5.536 -1.720 -8.135 1.00 96.00 159 ALA A O 1
ATOM 1209 N N . GLY A 1 160 ? -5.291 -2.108 -5.934 1.00 97.19 160 GLY A N 1
ATOM 1210 C CA . GLY A 1 160 ? -4.251 -1.106 -5.722 1.00 97.19 160 GLY A CA 1
ATOM 1211 C C . GLY A 1 160 ? -2.978 -1.413 -6.504 1.00 97.19 160 GLY A C 1
ATOM 1212 O O . GLY A 1 160 ? -2.510 -0.565 -7.261 1.00 97.19 160 GLY A O 1
ATOM 1213 N N . PHE A 1 161 ? -2.472 -2.645 -6.413 1.00 96.62 161 PHE A N 1
ATOM 1214 C CA . PHE A 1 161 ? -1.301 -3.072 -7.185 1.00 96.62 161 PHE A CA 1
ATOM 1215 C C . PHE A 1 161 ? -1.533 -3.019 -8.696 1.00 96.62 161 PHE A C 1
ATOM 1217 O O . PHE A 1 161 ? -0.674 -2.525 -9.425 1.00 96.62 161 PHE A O 1
ATOM 1224 N N . ARG A 1 162 ? -2.702 -3.455 -9.185 1.00 94.75 162 ARG A N 1
ATOM 1225 C CA . ARG A 1 162 ? -3.059 -3.308 -10.607 1.00 94.75 162 ARG A CA 1
ATOM 1226 C C . ARG A 1 162 ? -3.053 -1.853 -11.056 1.00 94.75 162 ARG A C 1
ATOM 1228 O O . ARG A 1 162 ? -2.603 -1.564 -12.158 1.00 94.75 162 ARG A O 1
ATOM 1235 N N . ALA A 1 163 ? -3.531 -0.947 -10.209 1.00 95.19 163 ALA A N 1
ATOM 1236 C CA . ALA A 1 163 ? -3.535 0.475 -10.510 1.00 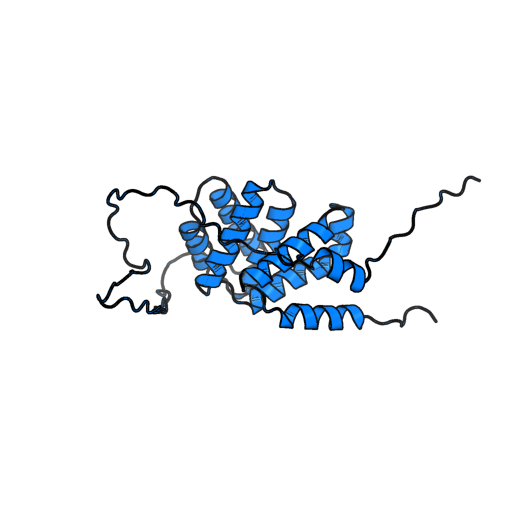95.19 163 ALA A CA 1
ATOM 1237 C C . ALA A 1 163 ? -2.126 1.095 -10.515 1.00 95.19 163 ALA A C 1
ATOM 1239 O O . ALA A 1 163 ? -1.965 2.151 -11.117 1.00 95.19 163 ALA A O 1
ATOM 1240 N N . ILE A 1 164 ? -1.127 0.483 -9.865 1.00 95.75 164 ILE A N 1
ATOM 1241 C CA . ILE A 1 164 ? 0.291 0.859 -10.023 1.00 95.75 164 ILE A CA 1
ATOM 1242 C C . ILE A 1 164 ? 0.848 0.254 -11.315 1.00 95.75 164 ILE A C 1
ATOM 1244 O O . ILE A 1 164 ? 1.493 0.950 -12.087 1.00 95.75 164 ILE A O 1
ATOM 1248 N N . LEU A 1 165 ? 0.573 -1.029 -11.576 1.00 93.69 165 LEU A N 1
ATOM 1249 C CA . LEU A 1 165 ? 1.036 -1.730 -12.779 1.00 93.69 165 LEU A CA 1
ATOM 1250 C C . LEU A 1 165 ? 0.556 -1.058 -14.072 1.00 93.69 165 LEU A C 1
ATOM 1252 O O . LEU A 1 165 ? 1.307 -1.014 -15.040 1.00 93.69 165 LEU A O 1
ATOM 1256 N N . ALA A 1 166 ? -0.668 -0.524 -14.081 1.00 92.44 166 ALA A N 1
ATOM 1257 C CA . ALA A 1 166 ? -1.215 0.226 -15.212 1.00 92.44 166 ALA A CA 1
ATOM 1258 C C . ALA A 1 166 ? -0.425 1.508 -15.527 1.00 92.44 166 ALA A C 1
ATOM 1260 O O . ALA A 1 166 ? -0.351 1.891 -16.689 1.00 92.44 166 ALA A O 1
ATOM 1261 N N . ASP A 1 167 ? 0.190 2.119 -14.511 1.00 93.69 167 ASP A N 1
ATOM 1262 C CA . ASP A 1 167 ? 0.970 3.353 -14.632 1.00 93.69 167 ASP A CA 1
ATOM 1263 C C . ASP A 1 167 ? 2.487 3.066 -14.670 1.00 93.69 167 ASP A C 1
ATOM 1265 O O . ASP A 1 167 ? 3.294 3.992 -14.663 1.00 93.69 167 ASP A O 1
ATOM 1269 N N . LEU A 1 168 ? 2.908 1.792 -14.668 1.00 92.44 168 LEU A N 1
ATOM 1270 C CA . LEU A 1 168 ? 4.311 1.418 -14.461 1.00 92.44 168 LEU A CA 1
ATOM 1271 C C . LEU A 1 168 ? 5.234 1.956 -15.558 1.00 92.44 168 LEU A C 1
ATOM 1273 O O . LEU A 1 168 ? 6.341 2.386 -15.246 1.00 92.44 168 LEU A O 1
ATOM 1277 N N . ASP A 1 169 ? 4.791 1.944 -16.816 1.00 90.00 169 ASP A N 1
ATOM 1278 C CA . ASP A 1 169 ? 5.590 2.460 -17.931 1.00 90.00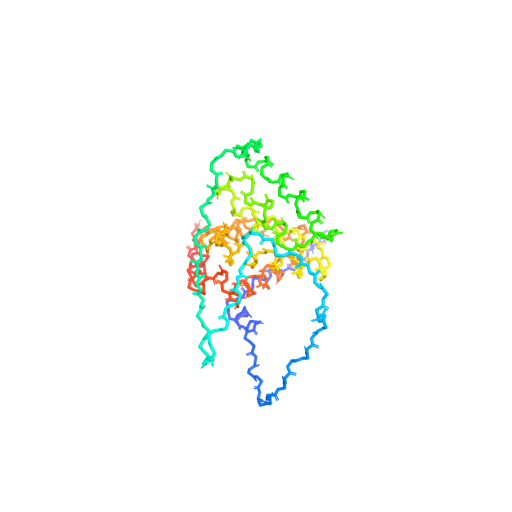 169 ASP A CA 1
ATOM 1279 C C . ASP A 1 169 ? 5.911 3.948 -17.720 1.00 90.00 169 ASP A C 1
ATOM 1281 O O . ASP A 1 169 ? 7.077 4.335 -17.800 1.00 90.00 169 ASP A O 1
ATOM 1285 N N . ASP A 1 170 ? 4.915 4.752 -17.340 1.00 93.56 170 ASP A N 1
ATOM 1286 C CA . ASP A 1 170 ? 5.099 6.173 -17.035 1.00 9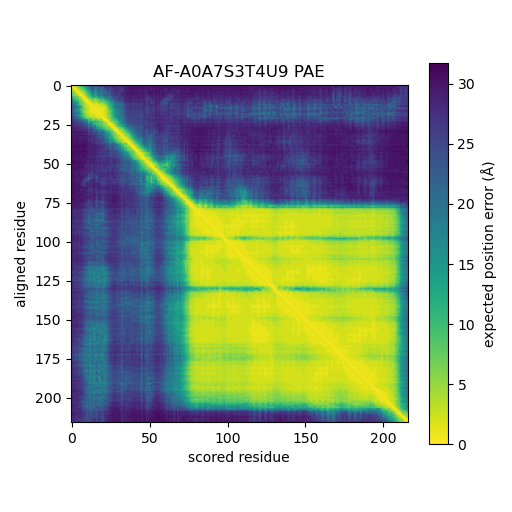3.56 170 ASP A CA 1
ATOM 1287 C C . ASP A 1 170 ? 5.959 6.367 -15.776 1.00 93.56 170 ASP A C 1
ATOM 1289 O O . ASP A 1 170 ? 6.908 7.149 -15.788 1.00 93.56 170 ASP A O 1
ATOM 1293 N N . LEU A 1 171 ? 5.718 5.584 -14.717 1.00 92.44 171 LEU A N 1
ATOM 1294 C CA . LEU A 1 171 ? 6.519 5.627 -13.486 1.00 92.44 171 LEU A CA 1
ATOM 1295 C C . LEU A 1 171 ? 8.001 5.331 -13.742 1.00 92.44 171 LEU A C 1
ATOM 1297 O O . LEU A 1 171 ? 8.863 5.924 -13.098 1.00 92.44 171 LEU A O 1
ATOM 1301 N N . THR A 1 172 ? 8.326 4.432 -14.677 1.00 94.25 172 THR A N 1
ATOM 1302 C CA . THR A 1 172 ? 9.727 4.098 -14.988 1.00 94.25 172 THR A CA 1
ATOM 1303 C C . THR A 1 172 ? 10.482 5.207 -15.716 1.00 94.25 172 THR A C 1
ATOM 1305 O O . THR A 1 172 ? 11.716 5.211 -15.678 1.00 94.25 172 THR A O 1
ATOM 1308 N N . ILE A 1 173 ? 9.774 6.150 -16.348 1.00 95.19 173 ILE A N 1
ATOM 1309 C CA . ILE A 1 173 ? 10.384 7.337 -16.963 1.00 95.19 173 ILE A CA 1
ATOM 1310 C C . ILE A 1 173 ? 10.996 8.221 -15.875 1.00 95.19 173 ILE A C 1
ATOM 1312 O O . ILE A 1 173 ? 12.136 8.668 -16.017 1.00 95.19 173 ILE A O 1
ATOM 1316 N N . ASP A 1 174 ? 10.260 8.421 -14.782 1.00 92.94 174 ASP A N 1
ATOM 1317 C CA . ASP A 1 174 ? 10.678 9.277 -13.672 1.00 92.94 174 ASP A CA 1
ATOM 1318 C C . ASP A 1 174 ? 11.560 8.525 -12.661 1.00 92.94 174 ASP A C 1
ATOM 1320 O O . ASP A 1 174 ? 12.529 9.075 -12.133 1.00 92.94 174 ASP A O 1
ATOM 1324 N N . MET A 1 175 ? 11.274 7.241 -12.431 1.00 89.81 175 MET A N 1
ATOM 1325 C CA . MET A 1 175 ? 11.982 6.371 -11.494 1.00 89.81 175 MET A CA 1
ATOM 1326 C C . MET A 1 175 ? 12.425 5.070 -12.189 1.00 89.81 175 MET A C 1
ATOM 1328 O O . MET A 1 175 ? 11.695 4.075 -12.184 1.00 89.81 175 MET A O 1
ATOM 1332 N N . PRO A 1 176 ? 13.665 4.989 -12.710 1.00 91.44 176 PRO A N 1
ATOM 1333 C CA . PRO A 1 176 ? 14.168 3.787 -13.388 1.00 91.44 176 PRO A CA 1
ATOM 1334 C C . PRO A 1 176 ? 14.163 2.511 -12.524 1.00 91.44 176 PRO A C 1
ATOM 1336 O O . PRO A 1 176 ? 14.214 1.397 -13.046 1.00 91.44 176 PRO A O 1
ATOM 1339 N N . THR A 1 177 ? 14.109 2.656 -11.197 1.00 89.44 177 THR A N 1
ATOM 1340 C CA . THR A 1 177 ? 14.021 1.561 -10.218 1.00 89.44 177 THR A CA 1
ATOM 1341 C C . THR A 1 177 ? 12.587 1.144 -9.880 1.00 89.44 177 THR A C 1
ATOM 1343 O O . THR A 1 177 ? 12.407 0.242 -9.063 1.00 89.44 177 THR A O 1
ATOM 1346 N N . ALA A 1 178 ? 11.561 1.735 -10.502 1.00 91.81 178 ALA A N 1
ATOM 1347 C CA . ALA A 1 178 ? 10.164 1.462 -10.168 1.00 91.81 178 ALA A CA 1
ATOM 1348 C C . ALA A 1 178 ? 9.786 -0.016 -10.355 1.00 91.81 178 ALA A C 1
ATOM 1350 O O . ALA A 1 178 ? 9.172 -0.616 -9.476 1.00 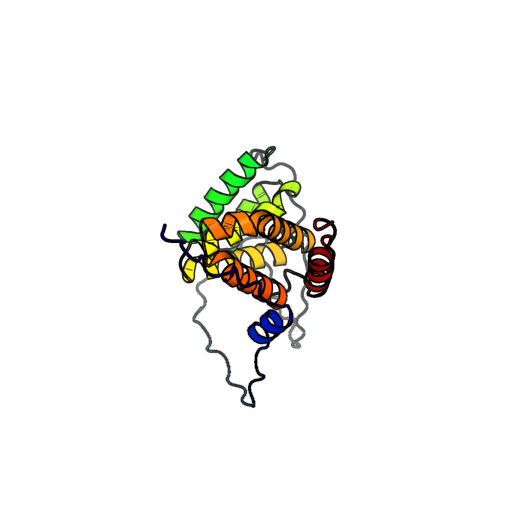91.81 178 ALA A O 1
ATOM 1351 N N . THR A 1 179 ? 10.205 -0.640 -11.461 1.00 92.44 179 THR A N 1
ATOM 1352 C CA . THR A 1 179 ? 9.921 -2.059 -11.732 1.00 92.44 179 THR A CA 1
ATOM 1353 C C . THR A 1 179 ? 10.497 -3.010 -10.674 1.00 92.44 179 THR A C 1
ATOM 1355 O O . THR A 1 179 ? 9.722 -3.796 -10.125 1.00 92.44 179 THR A O 1
ATOM 1358 N N . PRO A 1 180 ? 11.811 -2.997 -10.357 1.00 91.69 180 PRO A N 1
ATOM 1359 C CA . PRO A 1 180 ? 12.349 -3.899 -9.339 1.00 91.69 180 PRO A CA 1
ATOM 1360 C C . PRO A 1 180 ? 11.797 -3.619 -7.935 1.00 91.69 180 PRO A C 1
ATOM 1362 O O . PRO A 1 180 ? 11.581 -4.568 -7.186 1.00 91.69 180 PRO A O 1
ATOM 1365 N N . LEU A 1 181 ? 11.510 -2.358 -7.586 1.00 91.31 181 LEU A N 1
ATOM 1366 C CA . LEU A 1 181 ? 10.885 -2.021 -6.303 1.00 91.31 181 LEU A CA 1
ATOM 1367 C C . LEU A 1 181 ? 9.460 -2.571 -6.209 1.00 91.31 181 LEU A C 1
ATOM 1369 O O . LEU A 1 181 ? 9.124 -3.249 -5.242 1.00 91.31 181 LEU A O 1
ATOM 1373 N N . LEU A 1 182 ? 8.635 -2.352 -7.234 1.00 93.44 182 LEU A N 1
ATOM 1374 C CA . LEU A 1 182 ? 7.270 -2.871 -7.263 1.00 93.44 182 LEU A CA 1
ATOM 1375 C C . LEU A 1 182 ? 7.239 -4.405 -7.217 1.00 93.44 182 LEU A C 1
ATOM 1377 O O . LEU A 1 182 ? 6.382 -4.985 -6.554 1.00 93.44 182 LEU A O 1
ATOM 1381 N N . ALA A 1 183 ? 8.187 -5.070 -7.884 1.00 92.06 183 ALA A N 1
ATOM 1382 C CA . ALA A 1 183 ? 8.326 -6.522 -7.815 1.00 92.06 183 ALA A CA 1
ATOM 1383 C C . ALA A 1 183 ? 8.620 -7.016 -6.387 1.00 92.06 183 ALA A C 1
ATOM 1385 O O . ALA A 1 183 ? 8.071 -8.042 -5.987 1.00 92.06 183 ALA A O 1
ATOM 1386 N N . HIS A 1 184 ? 9.433 -6.280 -5.622 1.00 91.06 184 HIS A N 1
ATOM 1387 C CA . HIS A 1 184 ? 9.693 -6.575 -4.212 1.00 91.06 184 HIS A CA 1
ATOM 1388 C C . HIS A 1 184 ? 8.412 -6.466 -3.379 1.00 91.06 184 HIS A C 1
ATOM 1390 O O . HIS A 1 184 ? 8.023 -7.435 -2.737 1.00 91.06 184 HIS A O 1
ATOM 1396 N N . PHE A 1 185 ? 7.678 -5.352 -3.492 1.00 92.81 185 PHE A N 1
ATOM 1397 C CA . PHE A 1 185 ? 6.405 -5.179 -2.779 1.00 92.81 185 PHE A CA 1
ATOM 1398 C C . PHE A 1 185 ? 5.368 -6.252 -3.122 1.00 92.81 185 PHE A C 1
ATOM 1400 O O . PHE A 1 185 ? 4.615 -6.685 -2.254 1.00 92.81 185 PHE A O 1
ATOM 1407 N N . LEU A 1 186 ? 5.308 -6.691 -4.382 1.00 93.38 186 LEU A N 1
ATOM 1408 C CA . LEU A 1 186 ? 4.419 -7.782 -4.785 1.00 93.38 186 LEU A CA 1
ATOM 1409 C C . LEU A 1 186 ? 4.833 -9.121 -4.169 1.00 93.38 186 LEU A C 1
ATOM 1411 O O . LEU A 1 186 ? 3.962 -9.919 -3.826 1.00 93.38 186 LEU A O 1
ATOM 1415 N N . ALA A 1 187 ? 6.136 -9.382 -4.048 1.00 91.50 187 ALA A N 1
ATOM 1416 C CA . ALA A 1 187 ? 6.635 -10.582 -3.390 1.00 91.50 187 ALA A CA 1
ATOM 1417 C C . ALA A 1 187 ? 6.288 -10.569 -1.896 1.00 91.50 187 ALA A C 1
ATOM 1419 O O . ALA A 1 187 ? 5.703 -11.541 -1.416 1.00 91.50 187 ALA A O 1
ATOM 1420 N N . ASP A 1 188 ? 6.549 -9.455 -1.210 1.00 89.75 188 ASP A N 1
ATOM 1421 C CA . ASP A 1 188 ? 6.237 -9.278 0.213 1.00 89.75 188 ASP A CA 1
ATOM 1422 C C . ASP A 1 188 ? 4.735 -9.423 0.464 1.00 89.75 188 ASP A C 1
ATOM 1424 O O . ASP A 1 188 ? 4.320 -10.236 1.282 1.00 89.75 188 ASP A O 1
ATOM 1428 N N . ALA A 1 189 ? 3.893 -8.765 -0.339 1.00 92.31 189 ALA A N 1
ATOM 1429 C CA . ALA A 1 189 ? 2.440 -8.869 -0.209 1.00 92.31 189 ALA A CA 1
ATOM 1430 C C . ALA A 1 189 ? 1.919 -10.311 -0.353 1.00 92.31 189 ALA A C 1
ATOM 1432 O O . ALA A 1 189 ? 0.901 -10.663 0.243 1.00 92.31 189 ALA A O 1
ATOM 1433 N N . VAL A 1 190 ? 2.586 -11.159 -1.143 1.00 92.75 190 VAL A N 1
ATOM 1434 C CA . VAL A 1 190 ? 2.241 -12.586 -1.236 1.00 92.75 190 VAL A CA 1
ATOM 1435 C C . VAL A 1 190 ? 2.749 -13.372 -0.032 1.00 92.75 190 VAL A C 1
ATOM 1437 O O . VAL A 1 190 ? 2.038 -14.260 0.441 1.00 92.75 190 VAL A O 1
ATOM 1440 N N . LEU A 1 191 ? 3.964 -13.090 0.439 1.00 90.69 191 LEU A N 1
ATOM 1441 C CA . LEU A 1 191 ? 4.559 -13.760 1.599 1.00 90.69 191 LEU A CA 1
ATOM 1442 C C . LEU A 1 191 ? 3.787 -13.454 2.886 1.00 90.69 191 LEU A C 1
ATOM 1444 O O . LEU A 1 191 ? 3.528 -14.367 3.669 1.00 90.69 191 LEU A O 1
ATOM 1448 N N . ASP A 1 192 ? 3.332 -12.215 3.031 1.00 88.19 192 ASP A N 1
ATOM 1449 C CA . ASP A 1 192 ? 2.551 -11.729 4.169 1.00 88.19 192 ASP A CA 1
ATOM 1450 C C . ASP A 1 192 ? 1.055 -12.082 4.059 1.00 88.19 192 ASP A C 1
ATOM 1452 O O . ASP A 1 192 ? 0.267 -11.822 4.967 1.00 88.19 192 ASP A O 1
ATOM 1456 N N . GLY A 1 193 ? 0.632 -12.687 2.944 1.00 91.69 193 GLY A N 1
ATOM 1457 C CA . GLY A 1 193 ? -0.743 -13.146 2.734 1.00 91.69 193 GLY A CA 1
ATOM 1458 C C . GLY A 1 193 ? -1.750 -12.059 2.342 1.00 91.69 193 GLY A C 1
ATOM 1459 O O . GLY A 1 193 ? -2.931 -12.372 2.199 1.00 91.69 193 GLY A O 1
ATOM 1460 N N . LEU A 1 194 ? -1.309 -10.820 2.098 1.00 93.62 194 LEU A N 1
ATOM 1461 C CA . LEU A 1 194 ? -2.159 -9.712 1.636 1.00 93.62 194 LEU A CA 1
ATOM 1462 C C . LEU A 1 194 ? -2.691 -9.947 0.216 1.00 93.62 194 LEU A C 1
ATOM 1464 O O . LEU A 1 194 ? -3.794 -9.512 -0.125 1.00 93.62 194 LEU A O 1
ATOM 1468 N N . LEU A 1 195 ? -1.893 -10.605 -0.628 1.00 93.69 195 LEU A N 1
ATOM 1469 C CA . LEU A 1 195 ? -2.227 -10.906 -2.014 1.00 93.69 195 LEU A CA 1
ATOM 1470 C C . LEU A 1 195 ? -2.147 -12.420 -2.270 1.00 93.69 195 LEU A C 1
ATOM 1472 O O . LEU A 1 195 ? -1.074 -13.015 -2.168 1.00 93.69 195 LEU A O 1
ATOM 1476 N N . PRO A 1 196 ? -3.246 -13.078 -2.677 1.00 92.00 196 PRO A N 1
ATOM 1477 C CA . PRO A 1 196 ? -3.203 -14.490 -3.027 1.00 92.00 196 PRO A CA 1
ATOM 1478 C C . PRO A 1 196 ? -2.260 -14.751 -4.208 1.00 92.00 196 PRO A C 1
ATOM 1480 O O . PRO A 1 196 ? -2.378 -14.125 -5.259 1.00 92.00 196 PRO A O 1
ATOM 1483 N N . ARG A 1 197 ? -1.391 -15.765 -4.109 1.00 90.44 197 ARG A N 1
ATOM 1484 C CA . ARG A 1 197 ? -0.489 -16.167 -5.212 1.00 90.44 197 ARG A CA 1
ATOM 1485 C C . ARG A 1 197 ? -1.225 -16.419 -6.538 1.00 90.44 197 ARG A C 1
ATOM 1487 O O . ARG A 1 197 ? -0.679 -16.157 -7.607 1.00 90.44 197 ARG A O 1
ATOM 1494 N N . ALA A 1 198 ? -2.457 -16.924 -6.474 1.00 89.75 198 ALA A N 1
ATOM 1495 C CA . ALA A 1 198 ? -3.288 -17.173 -7.650 1.00 89.75 198 ALA A CA 1
ATOM 1496 C C . ALA A 1 198 ? -3.648 -15.887 -8.421 1.00 89.75 198 ALA A C 1
ATOM 1498 O O . ALA A 1 198 ? -3.803 -15.940 -9.641 1.00 89.75 198 ALA A O 1
ATOM 1499 N N . GLU A 1 199 ? -3.737 -14.735 -7.744 1.00 89.38 199 GLU A N 1
ATOM 1500 C CA . GLU A 1 199 ? -3.949 -13.442 -8.403 1.00 89.38 199 GLU A CA 1
ATOM 1501 C C . GLU A 1 199 ? -2.764 -13.088 -9.303 1.00 89.38 199 GLU A C 1
ATOM 1503 O O . GLU A 1 199 ? -2.976 -12.792 -10.476 1.00 89.38 199 GLU A O 1
ATOM 1508 N N . LEU A 1 200 ? -1.523 -13.218 -8.815 1.00 85.56 200 LEU A N 1
ATOM 1509 C CA . LEU A 1 200 ? -0.328 -12.953 -9.630 1.00 85.56 200 LEU A CA 1
ATOM 1510 C C . LEU A 1 200 ? -0.265 -13.835 -10.881 1.00 85.56 200 LEU A C 1
ATOM 1512 O O . LEU A 1 200 ? 0.063 -13.353 -11.965 1.00 85.56 200 LEU A O 1
ATOM 1516 N N . ALA A 1 201 ? -0.604 -15.120 -10.746 1.00 84.88 201 ALA A N 1
ATOM 1517 C CA . ALA A 1 201 ? -0.642 -16.041 -11.879 1.00 84.88 201 ALA A CA 1
ATOM 1518 C C . ALA A 1 201 ? -1.675 -15.611 -12.933 1.00 84.88 201 ALA A C 1
ATOM 1520 O O . ALA A 1 201 ? -1.400 -15.697 -14.132 1.00 84.88 201 ALA A O 1
ATOM 1521 N N . ARG A 1 202 ? -2.837 -15.100 -12.499 1.00 87.31 202 ARG A N 1
ATOM 1522 C CA . ARG A 1 202 ? -3.851 -14.553 -13.407 1.00 87.31 202 ARG A CA 1
ATOM 1523 C C . ARG A 1 202 ? -3.332 -13.319 -14.139 1.00 87.31 202 ARG A C 1
ATOM 1525 O O . ARG A 1 202 ? -3.459 -13.246 -15.354 1.00 87.31 202 ARG A O 1
ATOM 1532 N N . TRP A 1 203 ? -2.679 -12.399 -13.429 1.00 87.31 203 TRP A N 1
ATOM 1533 C CA . TRP A 1 203 ? -2.164 -11.171 -14.043 1.00 87.31 203 TRP A CA 1
ATOM 1534 C C . TRP A 1 203 ? -1.094 -11.478 -15.086 1.00 87.31 203 TRP A C 1
ATOM 1536 O O . TRP A 1 203 ? -1.100 -10.888 -16.160 1.00 87.31 203 TRP A O 1
ATOM 1546 N N . ALA A 1 204 ? -0.204 -12.433 -14.812 1.00 78.38 204 ALA A N 1
ATOM 1547 C CA . ALA A 1 204 ? 0.802 -12.860 -15.780 1.00 78.38 204 ALA A CA 1
ATOM 1548 C C . ALA A 1 204 ? 0.169 -13.378 -17.085 1.00 78.38 204 ALA A C 1
ATOM 1550 O O . ALA A 1 204 ? 0.681 -13.088 -18.166 1.00 78.38 204 ALA A O 1
ATOM 1551 N N . ALA A 1 205 ? -0.956 -14.096 -16.999 1.00 76.94 205 ALA A N 1
ATOM 1552 C CA . ALA A 1 205 ? -1.714 -14.518 -18.173 1.00 76.94 205 ALA A CA 1
ATOM 1553 C C . ALA A 1 205 ? -2.358 -13.324 -18.900 1.00 76.94 205 ALA A C 1
ATOM 1555 O O . ALA A 1 205 ? -2.237 -13.232 -20.121 1.00 76.94 205 ALA A O 1
ATOM 1556 N N . ASP A 1 206 ? -2.963 -12.388 -18.163 1.00 78.06 206 ASP A N 1
ATOM 1557 C CA . ASP A 1 206 ? -3.606 -11.190 -18.721 1.00 78.06 206 ASP A CA 1
ATOM 1558 C C . ASP A 1 206 ? -2.593 -10.294 -19.463 1.00 78.06 206 ASP A C 1
ATOM 1560 O O . ASP A 1 206 ? -2.824 -9.887 -20.603 1.00 78.06 206 ASP A O 1
ATOM 1564 N N . PHE A 1 207 ? -1.422 -10.048 -18.864 1.00 67.06 207 PHE A N 1
ATOM 1565 C CA . PHE A 1 207 ? -0.346 -9.258 -19.474 1.00 67.06 207 PHE A CA 1
ATOM 1566 C C . PHE A 1 207 ? 0.370 -10.000 -20.612 1.00 67.06 207 PHE A C 1
ATOM 1568 O O . PHE A 1 207 ? 0.853 -9.366 -21.550 1.00 67.06 207 PHE A O 1
ATOM 1575 N N . SER A 1 208 ? 0.413 -11.337 -20.578 1.00 62.91 208 SER A N 1
ATOM 1576 C CA . SER A 1 208 ? 0.918 -12.150 -21.693 1.00 62.91 208 SER A CA 1
ATOM 1577 C C . SER A 1 208 ? -0.064 -12.231 -22.869 1.00 62.91 208 SER A C 1
ATOM 1579 O O . SER A 1 208 ? 0.360 -12.566 -23.976 1.00 62.91 208 SER A O 1
ATOM 1581 N N . ALA A 1 209 ? -1.353 -11.964 -22.644 1.00 54.69 209 ALA A N 1
ATOM 1582 C CA . ALA A 1 209 ? -2.409 -12.016 -23.654 1.00 54.69 209 ALA A CA 1
ATOM 1583 C C . ALA A 1 209 ? -2.638 -10.677 -24.386 1.00 54.69 209 ALA A C 1
ATOM 1585 O O . ALA A 1 209 ? -3.448 -10.626 -25.315 1.00 54.69 209 ALA A O 1
ATOM 1586 N N . ALA A 1 210 ? -1.925 -9.603 -24.021 1.00 46.38 210 ALA A N 1
ATOM 1587 C CA . ALA A 1 210 ? -1.956 -8.339 -24.758 1.00 46.38 210 ALA A CA 1
ATOM 1588 C C . ALA A 1 210 ? -1.495 -8.554 -26.221 1.00 46.38 210 ALA A C 1
ATOM 1590 O O . ALA A 1 210 ? -0.509 -9.254 -26.469 1.00 46.38 210 ALA A O 1
ATOM 1591 N N . PRO A 1 211 ? -2.218 -8.013 -27.217 1.00 46.81 211 PRO A N 1
ATOM 1592 C CA . PRO A 1 211 ? -2.271 -8.612 -28.541 1.00 46.81 211 PRO A CA 1
ATOM 1593 C C . PRO A 1 211 ? -0.977 -8.413 -29.333 1.00 46.81 211 PRO A C 1
ATOM 1595 O O . PRO A 1 211 ? -0.521 -7.293 -29.552 1.00 46.81 211 PRO A O 1
ATOM 1598 N N . ALA A 1 212 ? -0.483 -9.503 -29.918 1.00 48.34 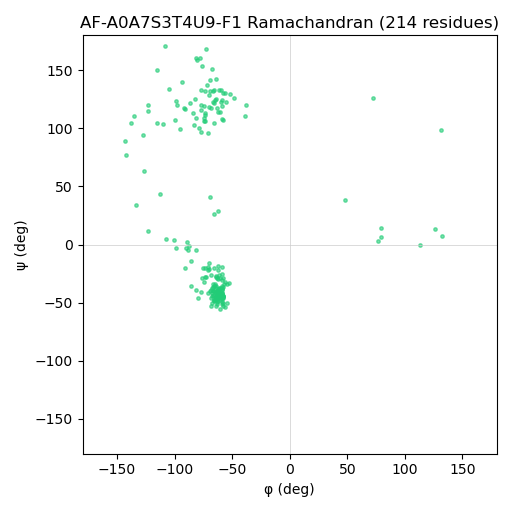212 ALA A N 1
ATOM 1599 C CA . ALA A 1 212 ? 0.478 -9.510 -31.024 1.00 48.34 212 ALA A CA 1
ATOM 1600 C C . ALA A 1 212 ? -0.096 -8.912 -32.340 1.00 48.34 212 ALA A C 1
ATOM 1602 O O . ALA A 1 212 ? 0.333 -9.281 -33.428 1.00 48.34 212 ALA A O 1
ATOM 1603 N N . ALA A 1 213 ? -1.083 -8.010 -32.264 1.00 46.09 213 ALA A N 1
ATOM 1604 C CA . ALA A 1 213 ? -1.877 -7.516 -33.393 1.00 46.09 213 ALA A CA 1
ATOM 1605 C C . ALA A 1 21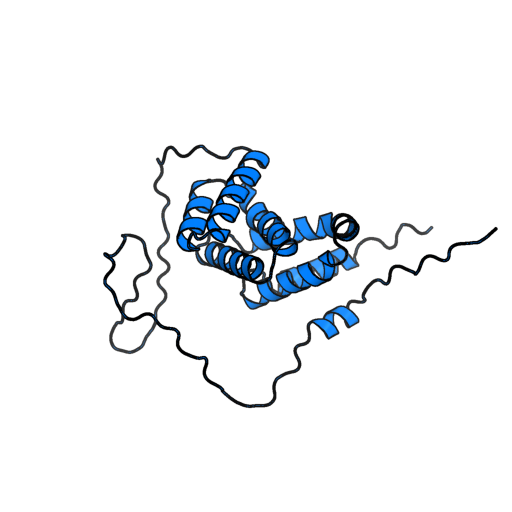3 ? -1.631 -6.026 -33.702 1.00 46.09 213 ALA A C 1
ATOM 1607 O O . ALA A 1 213 ? -2.568 -5.278 -33.961 1.00 46.09 213 ALA A O 1
ATOM 1608 N N . ALA A 1 214 ? -0.370 -5.591 -33.685 1.00 43.88 214 ALA A N 1
ATOM 1609 C CA . ALA A 1 214 ? 0.038 -4.273 -34.191 1.00 43.88 214 ALA A CA 1
ATOM 1610 C C . ALA A 1 214 ? 1.290 -4.353 -35.087 1.00 43.88 214 ALA A C 1
ATOM 1612 O O . ALA A 1 214 ? 2.131 -3.458 -35.087 1.00 43.88 214 ALA A O 1
ATOM 1613 N N . ALA A 1 215 ? 1.427 -5.449 -35.837 1.00 41.44 215 ALA A N 1
ATOM 1614 C CA . ALA A 1 215 ? 2.434 -5.601 -36.882 1.00 41.44 215 ALA A CA 1
ATOM 1615 C C . ALA A 1 215 ? 1.828 -6.370 -38.068 1.00 41.44 215 ALA A C 1
ATOM 1617 O O . ALA A 1 215 ? 2.052 -7.570 -38.223 1.00 41.44 215 ALA A O 1
ATOM 1618 N N . ALA A 1 216 ? 1.015 -5.677 -38.864 1.00 35.69 216 ALA A N 1
ATOM 1619 C CA . ALA A 1 216 ? 0.603 -6.091 -40.203 1.00 35.69 216 ALA A CA 1
ATOM 1620 C C . ALA A 1 216 ? 0.594 -4.860 -41.113 1.00 35.69 216 ALA A C 1
ATOM 1622 O O . ALA A 1 216 ? 0.049 -3.824 -40.668 1.00 35.69 216 ALA A O 1
#

Nearest PDB structures (foldseek):
  3l6a-assembly1_A  TM=9.266E-01  e=3.815E-05  Homo sapiens
  2zu6-assembly2_E  TM=8.915E-01  e=5.400E-05  Homo sapiens
  9bln-assembly1_p  TM=8.915E-01  e=5.400E-05  Homo sapiens
  2zu6-assembly1_B  TM=8.681E-01  e=3.630E-05  Homo sapiens
  1ug3-assembly2_B  TM=8.556E-01  e=7.721E-03  Homo sapiens

Secondary structure (DSSP, 8-state):
-----PPP--PPPHHHHHHHH--PPP-S---PPPPPP------PPPTTSPPP---TTT---------PPPTT--PPP--SHHHHHHHHHHHHHHHHTT--HHHHHHHHHHT--GGGTHHHHHHHHHHHHHS-HHHHHHHHHHHHHHHHTTSS-HHHHHHHHHHHHTTHHHHHHH-TTHHHHHHHHHHHHHHTTSS-HHHHHHHHHHHHTS-S-S--

Mean predicted aligned error: 15.92 Å

Organism: Emiliania huxleyi (NCBI:txid2903)